Protein AF-X1B6I0-F1 (afdb_monomer_lite)

Secondary structure (DSSP, 8-state):
-------------------------EETEEEEEEBTTBTTTTBTTSBP-EEEEE--SSS-TTGGGSTTS--B-B-TT-EEEEEEETTEEE-TTS--STTTEEEE-SSS--EE-HHHHTEEEEE-SSTTEEEEEESSTT-B-GGG----SGGGGS-SS---SB-EEEESSSS--EEE-SSEEEEEEEEE-TTS-EEEEEEEEEEPBSS---EEEE--SPBTTB--------TTPPTT-STT----PEEEE---TTS-GGGGGG---B-TT--S--HHHHHHTT-----

Structure (mmCIF, N/CA/C/O backbone):
data_AF-X1B6I0-F1
#
_entry.id   AF-X1B6I0-F1
#
loop_
_atom_site.group_PDB
_atom_site.id
_atom_site.type_symbol
_atom_site.label_atom_id
_atom_site.label_alt_id
_atom_site.label_comp_id
_atom_site.label_asym_id
_atom_site.label_entity_id
_atom_site.label_seq_id
_atom_site.pdbx_PDB_ins_code
_atom_site.Cartn_x
_atom_site.Cartn_y
_atom_site.Cartn_z
_atom_site.occupancy
_atom_site.B_iso_or_equiv
_atom_site.auth_seq_id
_atom_site.auth_comp_id
_atom_site.auth_asym_id
_atom_site.auth_atom_id
_atom_site.pdbx_PDB_model_num
ATOM 1 N N . MET A 1 1 ? 24.198 -47.957 -46.885 1.00 39.47 1 MET A N 1
ATOM 2 C CA . MET A 1 1 ? 24.886 -46.943 -46.058 1.00 39.47 1 MET A CA 1
ATOM 3 C C . MET A 1 1 ? 23.844 -45.983 -45.520 1.00 39.47 1 MET A C 1
ATOM 5 O O . MET A 1 1 ? 23.359 -45.120 -46.233 1.00 39.47 1 MET A O 1
ATOM 9 N N . THR A 1 2 ? 23.436 -46.242 -44.288 1.00 37.00 2 THR A N 1
ATOM 10 C CA . THR A 1 2 ? 22.463 -45.504 -43.481 1.00 37.00 2 THR A CA 1
ATOM 11 C C . THR A 1 2 ? 23.176 -44.425 -42.681 1.00 37.00 2 THR A C 1
ATOM 13 O O . THR A 1 2 ? 24.115 -44.752 -41.963 1.00 37.00 2 THR A O 1
ATOM 16 N N . TRP A 1 3 ? 22.707 -43.180 -42.745 1.00 27.70 3 TRP A N 1
ATOM 17 C CA . TRP A 1 3 ? 23.021 -42.159 -41.742 1.00 27.70 3 TRP A CA 1
ATOM 18 C C . TRP A 1 3 ? 21.714 -41.529 -41.258 1.00 27.70 3 TRP A C 1
ATOM 20 O O . TRP A 1 3 ? 21.219 -40.551 -41.810 1.00 27.70 3 TRP A O 1
ATOM 30 N N . ASN A 1 4 ? 21.160 -42.146 -40.213 1.00 31.59 4 ASN A N 1
ATOM 31 C CA . ASN A 1 4 ? 20.192 -41.536 -39.312 1.00 31.59 4 ASN A CA 1
ATOM 32 C C . ASN A 1 4 ? 20.908 -40.432 -38.529 1.00 31.59 4 ASN A C 1
ATOM 34 O O . ASN A 1 4 ? 21.859 -40.719 -37.802 1.00 31.59 4 ASN A O 1
ATOM 38 N N . ARG A 1 5 ? 20.438 -39.187 -38.615 1.00 33.75 5 ARG A N 1
ATOM 39 C CA . ARG A 1 5 ? 20.724 -38.188 -37.581 1.00 33.75 5 ARG A CA 1
ATOM 40 C C . ARG A 1 5 ? 19.583 -38.212 -36.576 1.00 33.75 5 ARG A C 1
ATOM 42 O O . ARG A 1 5 ? 18.563 -37.557 -36.749 1.00 33.75 5 ARG A O 1
ATOM 49 N N . VAL A 1 6 ? 19.786 -39.011 -35.534 1.00 33.31 6 VAL A N 1
ATOM 50 C CA . VAL A 1 6 ? 19.082 -38.887 -34.259 1.00 33.31 6 VAL A CA 1
ATOM 51 C C . VAL A 1 6 ? 19.554 -37.573 -33.639 1.00 33.31 6 VAL A C 1
ATOM 53 O O . VAL A 1 6 ? 20.686 -37.477 -33.170 1.00 33.31 6 VAL A O 1
ATOM 56 N N . LEU A 1 7 ? 18.714 -36.541 -33.681 1.00 34.69 7 LEU A N 1
ATOM 57 C CA . LEU A 1 7 ? 18.862 -35.406 -32.778 1.00 34.69 7 LEU A CA 1
ATOM 58 C C . LEU A 1 7 ? 18.388 -35.884 -31.408 1.00 34.69 7 LEU A C 1
ATOM 60 O O . LEU A 1 7 ? 17.192 -36.014 -31.157 1.00 34.69 7 LEU A O 1
ATOM 64 N N . ALA A 1 8 ? 19.351 -36.205 -30.547 1.00 31.78 8 ALA A N 1
ATOM 65 C CA . ALA A 1 8 ? 19.113 -36.344 -29.125 1.00 31.78 8 ALA A CA 1
ATOM 66 C C . ALA A 1 8 ? 18.616 -34.987 -28.612 1.00 31.78 8 ALA A C 1
ATOM 68 O O . ALA A 1 8 ? 19.376 -34.023 -28.527 1.00 31.78 8 ALA A O 1
ATOM 69 N N . ALA A 1 9 ? 17.319 -34.902 -28.324 1.00 32.66 9 ALA A N 1
ATOM 70 C CA . ALA A 1 9 ? 16.767 -33.825 -27.528 1.00 32.66 9 ALA A CA 1
ATOM 71 C C . ALA A 1 9 ? 17.316 -33.998 -26.108 1.00 32.66 9 ALA A C 1
ATOM 73 O O . ALA A 1 9 ? 16.771 -34.748 -25.300 1.00 32.66 9 ALA A O 1
ATOM 74 N N . SER A 1 10 ? 18.446 -33.352 -25.832 1.00 35.16 10 SER A N 1
ATOM 75 C CA . SER A 1 10 ? 18.948 -33.171 -24.477 1.00 35.16 10 SER A CA 1
ATOM 76 C C . SER A 1 10 ? 17.921 -32.334 -23.724 1.00 35.16 10 SER A C 1
ATOM 78 O O . SER A 1 10 ? 17.878 -31.112 -23.849 1.00 35.16 10 SER A O 1
ATOM 80 N N . GLY A 1 11 ? 17.039 -33.019 -22.999 1.00 32.25 11 GLY A N 1
ATOM 81 C CA . GLY A 1 11 ? 16.091 -32.415 -22.081 1.00 32.25 11 GLY A CA 1
ATOM 82 C C . GLY A 1 11 ? 16.850 -31.710 -20.969 1.00 32.25 11 GLY A C 1
ATOM 83 O O . GLY A 1 11 ? 17.236 -32.330 -19.983 1.00 32.25 11 GLY A O 1
ATOM 84 N N . PHE A 1 12 ? 17.055 -30.408 -21.128 1.00 29.39 12 PHE A N 1
ATOM 85 C CA . PHE A 1 12 ? 17.401 -29.538 -20.019 1.00 29.39 12 PHE A CA 1
ATOM 86 C C . PHE A 1 12 ? 16.087 -29.103 -19.371 1.00 29.39 12 PHE A C 1
ATOM 88 O O . PHE A 1 12 ? 15.473 -28.106 -19.747 1.00 29.39 12 PHE A O 1
ATOM 95 N N . VAL A 1 13 ? 15.614 -29.902 -18.414 1.00 29.00 13 VAL A N 1
ATOM 96 C CA . VAL A 1 13 ? 14.620 -29.444 -17.441 1.00 29.00 13 VAL A CA 1
ATOM 97 C C . VAL A 1 13 ? 15.370 -28.489 -16.516 1.00 29.00 13 VAL A C 1
ATOM 99 O O . VAL A 1 13 ? 15.859 -28.872 -15.457 1.00 29.00 13 VAL A O 1
ATOM 102 N N . LEU A 1 14 ? 15.514 -27.235 -16.948 1.00 30.27 14 LEU A N 1
ATOM 103 C CA . LEU A 1 14 ? 15.746 -26.127 -16.031 1.00 30.27 14 LEU A CA 1
ATOM 104 C C . LEU A 1 14 ? 14.435 -25.967 -15.269 1.00 30.27 14 LEU A C 1
ATOM 106 O O . LEU A 1 14 ? 13.522 -25.255 -15.686 1.00 30.27 14 LEU A O 1
ATOM 110 N N . GLY A 1 15 ? 14.311 -26.741 -14.193 1.00 26.31 15 GLY A N 1
ATOM 111 C CA . GLY A 1 15 ? 13.305 -26.499 -13.185 1.00 26.31 15 GLY A CA 1
ATOM 112 C C . GLY A 1 15 ? 13.515 -25.077 -12.703 1.00 26.31 15 GLY A C 1
ATOM 113 O O . GLY A 1 15 ? 14.468 -24.807 -11.977 1.00 26.31 15 GLY A O 1
ATOM 114 N N . LEU A 1 16 ? 12.633 -24.166 -13.114 1.00 29.88 16 LEU A N 1
ATOM 115 C CA . LEU A 1 16 ? 12.388 -23.003 -12.291 1.00 29.88 16 LEU A CA 1
ATOM 116 C C . LEU A 1 16 ? 11.779 -23.530 -11.014 1.00 29.88 16 LEU A C 1
ATOM 118 O O . LEU A 1 16 ? 10.572 -23.729 -10.893 1.00 29.88 16 LEU A O 1
ATOM 122 N N . THR A 1 17 ? 12.651 -23.740 -10.043 1.00 24.12 17 THR A N 1
ATOM 123 C CA . THR A 1 17 ? 12.272 -23.467 -8.680 1.00 24.12 17 THR A CA 1
ATOM 124 C C . THR A 1 17 ? 11.689 -22.058 -8.708 1.00 24.12 17 THR A C 1
ATOM 126 O O . THR A 1 17 ? 12.383 -21.080 -8.999 1.00 24.12 17 THR A O 1
ATOM 129 N N . LEU A 1 18 ? 10.385 -21.948 -8.458 1.00 29.92 18 LEU A N 1
ATOM 130 C CA . LEU A 1 18 ? 9.848 -20.781 -7.779 1.00 29.92 18 LEU A CA 1
ATOM 131 C C . LEU A 1 18 ? 10.654 -20.699 -6.485 1.00 29.92 18 LEU A C 1
ATOM 133 O O . LEU A 1 18 ? 10.269 -21.293 -5.487 1.00 29.92 18 LEU A O 1
ATOM 137 N N . SER A 1 19 ? 11.846 -20.102 -6.535 1.00 27.64 19 SER A N 1
ATOM 138 C CA . SER A 1 19 ? 12.614 -19.844 -5.333 1.00 27.64 19 SER A CA 1
ATOM 139 C C . SER A 1 19 ? 11.730 -18.900 -4.540 1.00 27.64 19 SER A C 1
ATOM 141 O O . SER A 1 19 ? 11.474 -17.792 -5.036 1.00 27.64 19 SER A O 1
ATOM 143 N N . PRO A 1 20 ? 11.205 -19.327 -3.381 1.00 30.88 20 PRO A N 1
ATOM 144 C CA . PRO A 1 20 ? 10.505 -18.413 -2.518 1.00 30.88 20 PRO A CA 1
ATOM 145 C C . PRO A 1 20 ? 11.571 -17.404 -2.109 1.00 30.88 20 PRO A C 1
ATOM 147 O O . PRO A 1 20 ? 12.439 -17.701 -1.295 1.00 30.88 20 PRO A O 1
ATOM 150 N N . HIS A 1 21 ? 11.562 -16.217 -2.711 1.00 33.44 21 HIS A N 1
ATOM 151 C CA . HIS A 1 21 ? 12.166 -15.071 -2.054 1.00 33.44 21 HIS A CA 1
ATOM 152 C C . HIS A 1 21 ? 11.211 -14.715 -0.921 1.00 33.44 21 HIS A C 1
ATOM 154 O O . HIS A 1 21 ? 10.443 -13.763 -0.997 1.00 33.44 21 HIS A O 1
ATOM 160 N N . ALA A 1 22 ? 11.244 -15.539 0.123 1.00 33.97 22 ALA A N 1
ATOM 161 C CA . ALA A 1 22 ? 10.914 -15.096 1.453 1.00 33.97 22 ALA A CA 1
ATOM 162 C C . ALA A 1 22 ? 12.064 -14.170 1.867 1.00 33.97 22 ALA A C 1
ATOM 164 O O . ALA A 1 22 ? 12.985 -14.566 2.577 1.00 33.97 22 ALA A O 1
ATOM 165 N N . ALA A 1 23 ? 12.037 -12.919 1.398 1.00 40.47 23 ALA A N 1
ATOM 166 C CA . ALA A 1 23 ? 12.428 -11.854 2.308 1.00 40.47 23 ALA A CA 1
ATOM 167 C C . ALA A 1 23 ? 11.508 -12.068 3.509 1.00 40.47 23 ALA A C 1
ATOM 169 O O . ALA A 1 23 ? 10.306 -11.964 3.303 1.00 40.47 23 ALA A O 1
ATOM 170 N N . ASN A 1 24 ? 12.055 -12.546 4.639 1.00 43.72 24 ASN A N 1
ATOM 171 C CA . ASN A 1 24 ? 11.312 -13.077 5.791 1.00 43.72 24 ASN A CA 1
ATOM 172 C C . ASN A 1 24 ? 10.006 -12.303 6.000 1.00 43.72 24 ASN A C 1
ATOM 174 O O . ASN A 1 24 ? 10.013 -11.228 6.594 1.00 43.72 24 ASN A O 1
ATOM 178 N N . ALA A 1 25 ? 8.924 -12.834 5.433 1.00 55.91 25 ALA A N 1
ATOM 179 C CA . ALA A 1 25 ? 7.593 -12.297 5.581 1.00 55.91 25 ALA A CA 1
ATOM 180 C C . ALA A 1 25 ? 7.201 -12.666 7.000 1.00 55.91 25 ALA A C 1
ATOM 182 O O . ALA A 1 25 ? 6.907 -13.830 7.275 1.00 55.91 25 ALA A O 1
ATOM 183 N N . ASP A 1 26 ? 7.324 -11.708 7.911 1.00 73.69 26 ASP A N 1
ATOM 184 C CA . ASP A 1 26 ? 6.860 -11.899 9.273 1.00 73.69 26 ASP A CA 1
ATOM 185 C C . ASP A 1 26 ? 5.421 -11.396 9.364 1.00 73.69 26 ASP A C 1
ATOM 187 O O . ASP A 1 26 ? 5.101 -10.294 8.905 1.00 73.69 26 ASP A O 1
ATOM 191 N N . GLY A 1 27 ? 4.550 -12.226 9.928 1.00 92.88 27 GLY A N 1
ATOM 192 C CA . GLY A 1 27 ? 3.129 -11.949 10.089 1.00 92.88 27 GLY A CA 1
ATOM 193 C C . GLY A 1 27 ? 2.399 -11.642 8.777 1.00 92.88 27 GLY A C 1
ATOM 194 O O . GLY A 1 27 ? 2.483 -12.381 7.796 1.00 92.88 27 GLY A O 1
ATOM 195 N N . ILE A 1 28 ? 1.633 -10.549 8.767 1.00 96.25 28 ILE A N 1
ATOM 196 C CA . ILE A 1 28 ? 0.637 -10.275 7.717 1.00 96.25 28 ILE A CA 1
ATOM 197 C C . ILE A 1 28 ? 1.193 -9.670 6.426 1.00 96.25 28 ILE A C 1
ATOM 199 O O . ILE A 1 28 ? 0.414 -9.440 5.508 1.00 96.25 28 ILE A O 1
ATOM 203 N N . VAL A 1 29 ? 2.489 -9.355 6.335 1.00 96.12 29 VAL A N 1
ATOM 204 C CA . VAL A 1 29 ? 3.085 -8.760 5.125 1.00 96.12 29 VAL A CA 1
ATOM 205 C C . VAL A 1 29 ? 3.807 -9.850 4.347 1.00 96.12 29 VAL A C 1
ATOM 207 O O . VAL A 1 29 ? 4.854 -10.318 4.775 1.00 96.12 29 VAL A O 1
ATOM 210 N N . SER A 1 30 ? 3.266 -10.238 3.192 1.00 91.81 30 SER A N 1
ATOM 211 C CA . SER A 1 30 ? 3.836 -11.311 2.370 1.00 91.81 30 SER A CA 1
ATOM 212 C C . SER A 1 30 ? 4.961 -10.838 1.459 1.00 91.81 30 SER A C 1
ATOM 214 O O . SER A 1 30 ? 5.930 -11.562 1.237 1.00 91.81 30 SER A O 1
ATOM 216 N N . SER A 1 31 ? 4.828 -9.643 0.881 1.00 89.94 31 SER A N 1
ATOM 217 C CA . SER A 1 31 ? 5.805 -9.119 -0.071 1.00 89.94 31 SER A CA 1
ATOM 218 C C . SER A 1 31 ? 5.670 -7.614 -0.277 1.00 89.94 31 SER A C 1
ATOM 220 O O . SER A 1 31 ? 4.595 -7.035 -0.108 1.00 89.94 31 SER A O 1
ATOM 222 N N . ILE A 1 32 ? 6.767 -6.991 -0.707 1.00 90.69 32 ILE A N 1
ATOM 223 C CA . ILE A 1 32 ? 6.806 -5.613 -1.191 1.00 90.69 32 ILE A CA 1
ATOM 224 C C . ILE A 1 32 ? 7.308 -5.658 -2.629 1.00 90.69 32 ILE A C 1
ATOM 226 O O . ILE A 1 32 ? 8.422 -6.103 -2.897 1.00 90.69 32 ILE A O 1
ATOM 230 N N . VAL A 1 33 ? 6.481 -5.195 -3.557 1.00 85.88 33 VAL A N 1
ATOM 231 C CA . VAL A 1 33 ? 6.783 -5.198 -4.994 1.00 85.88 33 VAL A CA 1
ATOM 232 C C . VAL A 1 33 ? 6.549 -3.809 -5.570 1.00 85.88 33 VAL A C 1
ATOM 234 O O . VAL A 1 33 ? 5.849 -2.999 -4.963 1.00 85.88 33 VAL A O 1
ATOM 237 N N . ASN A 1 34 ? 7.086 -3.506 -6.751 1.00 82.25 34 ASN A N 1
ATOM 238 C CA . ASN A 1 34 ? 6.694 -2.272 -7.432 1.00 82.25 34 ASN A CA 1
ATOM 239 C C . ASN A 1 34 ? 5.195 -2.284 -7.745 1.00 82.25 34 ASN A C 1
ATOM 241 O O . ASN A 1 34 ? 4.569 -3.330 -7.946 1.00 82.25 34 ASN A O 1
ATOM 245 N N . SER A 1 35 ? 4.621 -1.092 -7.796 1.00 76.44 35 SER A N 1
ATOM 246 C CA . SER A 1 35 ? 3.257 -0.913 -8.259 1.00 76.44 35 SER A CA 1
ATOM 247 C C . SER A 1 35 ? 3.167 -0.948 -9.780 1.00 76.44 35 SER A C 1
ATOM 249 O O . SER A 1 35 ? 4.057 -0.416 -10.447 1.00 76.44 35 SER A O 1
ATOM 251 N N . PRO A 1 36 ? 2.048 -1.438 -10.351 1.00 64.19 36 PRO A N 1
ATOM 252 C CA . PRO A 1 36 ? 1.831 -1.354 -11.792 1.00 64.19 36 PRO A CA 1
ATOM 253 C C . PRO A 1 36 ? 1.732 0.104 -12.249 1.00 64.19 36 PRO A C 1
ATOM 255 O O . PRO A 1 36 ? 1.979 0.449 -13.396 1.00 64.19 36 PRO A O 1
ATOM 258 N N . LEU A 1 37 ? 1.429 1.025 -11.344 1.00 63.97 37 LEU A N 1
ATOM 259 C CA . LEU A 1 37 ? 1.358 2.441 -11.680 1.00 63.97 37 LEU A CA 1
ATOM 260 C C . LEU A 1 37 ? 2.729 3.131 -11.647 1.00 63.97 37 LEU A C 1
ATOM 262 O O . LEU A 1 37 ? 2.826 4.258 -12.131 1.00 63.97 37 LEU A O 1
ATOM 266 N N . SER A 1 38 ? 3.763 2.447 -11.141 1.00 68.31 38 SER A N 1
ATOM 267 C CA . SER A 1 38 ? 5.152 2.903 -11.074 1.00 68.31 38 SER A CA 1
ATOM 268 C C . SER A 1 38 ? 6.111 1.710 -11.192 1.00 68.31 38 SER A C 1
ATOM 270 O O . SER A 1 38 ? 6.556 1.121 -10.205 1.00 68.31 38 SER A O 1
ATOM 272 N N . ALA A 1 39 ? 6.455 1.361 -12.433 1.00 60.66 39 ALA A N 1
ATOM 273 C CA . ALA A 1 39 ? 7.302 0.218 -12.787 1.00 60.66 39 ALA A CA 1
ATOM 274 C C . ALA A 1 39 ? 8.696 0.205 -12.135 1.00 60.66 39 ALA A C 1
ATOM 276 O O . ALA A 1 39 ? 9.389 -0.810 -12.149 1.00 60.66 39 ALA A O 1
ATOM 277 N N . SER A 1 40 ? 9.126 1.346 -11.601 1.00 67.81 40 SER A N 1
ATOM 278 C CA . SER A 1 40 ? 10.457 1.594 -11.047 1.00 67.81 40 SER A CA 1
ATOM 279 C C . SER A 1 40 ? 10.397 2.139 -9.617 1.00 67.81 40 SER A C 1
ATOM 281 O O . SER A 1 40 ? 11.331 2.792 -9.162 1.00 67.81 40 SER A O 1
ATOM 283 N N . GLY A 1 41 ? 9.309 1.871 -8.890 1.00 79.19 41 GLY A N 1
ATOM 284 C CA . GLY A 1 41 ? 9.078 2.408 -7.548 1.00 79.19 41 GLY A CA 1
ATOM 285 C C . GLY A 1 41 ? 10.026 1.931 -6.439 1.00 79.19 41 GLY A C 1
ATOM 286 O O . GLY A 1 41 ? 9.988 2.503 -5.356 1.00 79.19 41 GLY A O 1
ATOM 287 N N . LEU A 1 42 ? 10.871 0.930 -6.698 1.00 88.19 42 LEU A N 1
ATOM 288 C CA . LEU A 1 42 ? 11.940 0.417 -5.830 1.00 88.19 42 LEU A CA 1
ATOM 289 C C . LEU A 1 42 ? 13.337 0.773 -6.360 1.00 88.19 42 LEU A C 1
ATOM 291 O O . LEU A 1 42 ? 14.332 0.325 -5.799 1.00 88.19 42 LEU A O 1
ATOM 295 N N . VAL A 1 43 ? 13.454 1.545 -7.446 1.00 88.56 43 VAL A N 1
ATOM 296 C CA . VAL A 1 43 ? 14.769 2.009 -7.910 1.00 88.56 43 VAL A CA 1
ATOM 297 C C . VAL A 1 43 ? 15.354 2.966 -6.877 1.00 88.56 43 VAL A C 1
ATOM 299 O O . VAL A 1 43 ? 14.655 3.831 -6.344 1.00 88.56 43 VAL A O 1
ATOM 302 N N . ARG A 1 44 ? 16.641 2.801 -6.579 1.00 91.56 44 ARG A N 1
ATOM 303 C CA . ARG A 1 44 ? 17.377 3.664 -5.658 1.00 91.56 44 ARG A CA 1
ATOM 304 C C . ARG A 1 44 ? 17.323 5.119 -6.109 1.00 91.56 44 ARG A C 1
ATOM 306 O O . 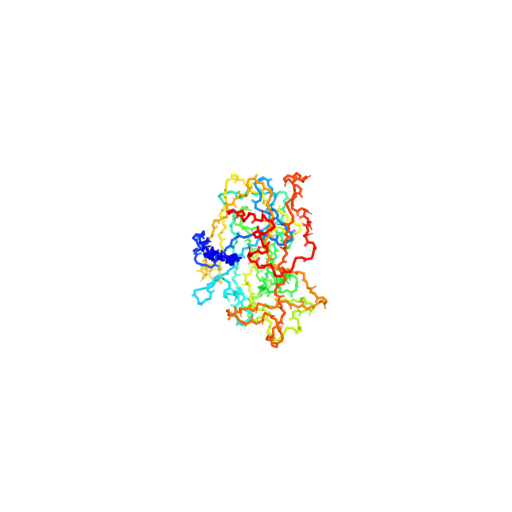ARG A 1 44 ? 17.375 5.414 -7.299 1.00 91.56 44 ARG A O 1
ATOM 313 N N . ASP A 1 45 ? 17.192 6.015 -5.140 1.00 90.88 45 ASP A N 1
ATOM 314 C CA . ASP A 1 45 ? 17.046 7.462 -5.305 1.00 90.88 45 ASP A CA 1
ATOM 315 C C . ASP A 1 45 ? 15.801 7.896 -6.095 1.00 90.88 45 ASP A C 1
ATOM 317 O O . ASP A 1 45 ? 15.571 9.093 -6.288 1.00 90.88 45 ASP A O 1
ATOM 321 N N . ALA A 1 46 ? 14.957 6.947 -6.509 1.00 89.06 46 ALA A N 1
ATOM 322 C CA . ALA A 1 46 ? 13.661 7.228 -7.087 1.00 89.06 46 ALA A CA 1
ATOM 323 C C . ALA A 1 46 ? 12.596 7.402 -6.000 1.00 89.06 46 ALA A C 1
ATOM 325 O O . ALA A 1 46 ? 12.710 6.940 -4.860 1.00 89.06 46 ALA A O 1
ATOM 326 N N . ARG A 1 47 ? 11.519 8.077 -6.395 1.00 90.94 47 ARG A N 1
ATOM 327 C CA . ARG A 1 47 ? 10.288 8.185 -5.614 1.00 90.94 47 ARG A CA 1
ATOM 328 C C . ARG A 1 47 ? 9.643 6.803 -5.455 1.00 90.94 47 ARG A C 1
ATOM 330 O O . ARG A 1 47 ? 9.526 6.057 -6.427 1.00 90.94 47 ARG A O 1
ATOM 337 N N . VAL A 1 48 ? 9.189 6.501 -4.241 1.00 91.62 48 VAL A N 1
ATOM 338 C CA . VAL A 1 48 ? 8.533 5.231 -3.900 1.00 91.62 48 VAL A CA 1
ATOM 339 C C . VAL A 1 48 ? 7.250 5.050 -4.699 1.00 91.62 48 VAL A C 1
ATOM 341 O O . VAL A 1 48 ? 6.397 5.933 -4.721 1.00 91.62 48 VAL A O 1
ATOM 344 N N . GLY A 1 49 ? 7.087 3.863 -5.277 1.00 89.69 49 GLY A N 1
ATOM 345 C CA . GLY A 1 49 ? 5.873 3.434 -5.968 1.00 89.69 49 GLY A CA 1
ATOM 346 C C . GLY A 1 49 ? 5.667 1.934 -5.809 1.00 89.69 49 GLY A C 1
ATOM 347 O O . GLY A 1 49 ? 6.010 1.160 -6.699 1.00 89.69 49 GLY A O 1
ATOM 348 N N . ILE A 1 50 ? 5.140 1.511 -4.664 1.00 90.81 50 ILE A N 1
ATOM 349 C CA . ILE A 1 50 ? 5.128 0.103 -4.251 1.00 90.81 50 ILE A CA 1
ATOM 350 C C . ILE A 1 50 ? 3.718 -0.412 -3.982 1.00 90.81 50 ILE A C 1
ATOM 352 O O . ILE A 1 50 ? 2.771 0.343 -3.750 1.00 90.81 50 ILE A O 1
ATOM 356 N N . ASN A 1 51 ? 3.599 -1.730 -4.000 1.00 90.88 51 ASN A N 1
ATOM 357 C CA . ASN A 1 51 ? 2.506 -2.477 -3.420 1.00 90.88 51 ASN A CA 1
ATOM 358 C C . ASN A 1 51 ? 3.029 -3.282 -2.238 1.00 90.88 51 ASN A C 1
ATOM 360 O O . ASN A 1 51 ? 4.026 -3.991 -2.357 1.00 90.88 51 ASN A O 1
ATOM 364 N N . ILE A 1 52 ? 2.304 -3.212 -1.132 1.00 93.81 52 ILE A N 1
ATOM 365 C CA . ILE A 1 52 ? 2.504 -4.054 0.041 1.00 93.81 52 ILE A CA 1
ATOM 366 C C . ILE A 1 52 ? 1.423 -5.119 -0.021 1.00 93.81 52 ILE A C 1
ATOM 368 O O . ILE A 1 52 ? 0.234 -4.799 0.063 1.00 93.81 52 ILE A O 1
ATOM 372 N N . TRP A 1 53 ? 1.822 -6.363 -0.241 1.00 93.06 53 TRP A N 1
ATOM 373 C CA . TRP A 1 53 ? 0.906 -7.492 -0.291 1.00 93.06 53 TRP A CA 1
ATOM 374 C C . TRP A 1 53 ? 0.732 -8.061 1.102 1.00 93.06 53 TRP A C 1
ATOM 376 O O . TRP A 1 53 ? 1.705 -8.254 1.833 1.00 93.06 53 TRP A O 1
ATOM 386 N N . LEU A 1 54 ? -0.523 -8.307 1.459 1.00 95.50 54 LEU A N 1
ATOM 387 C CA . LEU A 1 54 ? -0.868 -8.924 2.725 1.00 95.50 54 LEU A CA 1
ATOM 388 C C . LEU A 1 54 ? -1.027 -10.438 2.567 1.00 95.50 54 LEU A C 1
ATOM 390 O O . LEU A 1 54 ? -1.092 -10.957 1.451 1.00 95.50 54 LEU A O 1
ATOM 394 N N . GLN A 1 55 ? -1.067 -11.130 3.695 1.00 94.94 55 GLN A N 1
ATOM 395 C CA . GLN A 1 55 ? -1.394 -12.547 3.826 1.00 94.94 55 GLN A CA 1
ATOM 396 C C . GLN A 1 55 ? -2.033 -12.808 5.183 1.00 94.94 55 GLN A C 1
ATOM 398 O O . GLN A 1 55 ? -1.959 -11.948 6.059 1.00 94.94 55 GLN A O 1
ATOM 403 N N . SER A 1 56 ? -2.576 -14.007 5.370 1.00 94.94 56 SER A N 1
ATOM 404 C CA . SER A 1 56 ? -2.957 -14.531 6.679 1.00 94.94 56 SER A CA 1
ATOM 405 C C . SER A 1 56 ? -2.231 -15.851 6.958 1.00 94.94 56 SER A C 1
ATOM 407 O O . SER A 1 56 ? -1.657 -16.450 6.049 1.00 94.94 56 SER A O 1
ATOM 409 N N . ASP A 1 57 ? -2.294 -16.330 8.201 1.00 91.12 57 ASP A N 1
ATOM 410 C CA . ASP A 1 57 ? -1.758 -17.651 8.559 1.00 91.12 57 ASP A CA 1
ATOM 411 C C . ASP A 1 57 ? -2.486 -18.794 7.832 1.00 91.12 57 ASP A C 1
ATOM 413 O O . ASP A 1 57 ? -1.897 -19.843 7.575 1.00 91.12 57 ASP A O 1
ATOM 417 N N . ALA A 1 58 ? -3.773 -18.602 7.519 1.00 91.94 58 ALA A N 1
ATOM 418 C CA . ALA A 1 58 ? -4.595 -19.596 6.835 1.00 91.94 58 ALA A CA 1
ATOM 419 C C . ALA A 1 58 ? -4.361 -19.609 5.317 1.00 91.94 58 ALA A C 1
ATOM 421 O O . ALA A 1 58 ? -4.458 -20.668 4.704 1.00 91.94 58 ALA A O 1
ATOM 422 N N . ASP A 1 59 ? -4.035 -18.451 4.737 1.00 91.06 59 ASP A N 1
ATOM 423 C CA . ASP A 1 59 ? -3.894 -18.242 3.296 1.00 91.06 59 ASP A CA 1
ATOM 424 C C . ASP A 1 59 ? -2.603 -17.440 3.017 1.00 91.06 59 ASP A C 1
ATOM 426 O O . ASP A 1 59 ? -2.640 -16.209 2.874 1.00 91.06 59 ASP A O 1
ATOM 430 N N . PRO A 1 60 ? -1.428 -18.095 2.988 1.00 89.06 60 PRO A N 1
ATOM 431 C CA . PRO A 1 60 ? -0.147 -17.421 2.814 1.00 89.06 60 PRO A CA 1
ATOM 432 C C . PRO A 1 60 ? 0.082 -16.912 1.381 1.00 89.06 60 PRO A C 1
ATOM 434 O O . PRO A 1 60 ? -0.307 -17.521 0.380 1.00 89.06 60 PRO A O 1
ATOM 437 N N . GLY A 1 61 ? 0.804 -15.795 1.266 1.00 84.56 61 GLY A N 1
ATOM 438 C CA . GLY A 1 61 ? 1.262 -15.252 -0.012 1.00 84.56 61 GLY A CA 1
ATOM 439 C C . GLY A 1 61 ? 0.146 -15.018 -1.036 1.00 84.56 61 GLY A C 1
ATOM 440 O O . GLY A 1 61 ? -0.757 -14.209 -0.834 1.00 84.56 61 GLY A O 1
ATOM 441 N N . LEU A 1 62 ? 0.248 -15.689 -2.187 1.00 79.12 62 LEU A N 1
ATOM 442 C CA . LEU A 1 62 ? -0.695 -15.521 -3.297 1.00 79.12 62 LEU A CA 1
ATOM 443 C C . LEU A 1 62 ? -2.071 -16.139 -3.029 1.00 79.12 62 LEU A C 1
ATOM 445 O O . LEU A 1 62 ? -3.032 -15.726 -3.672 1.00 79.12 62 LEU A O 1
ATOM 449 N N . GLU A 1 63 ? -2.191 -17.087 -2.099 1.00 82.12 63 GLU A N 1
ATOM 450 C CA . GLU A 1 63 ? -3.479 -17.710 -1.761 1.00 82.12 63 GLU A CA 1
ATOM 451 C C . GLU A 1 63 ? -4.437 -16.680 -1.154 1.00 82.12 63 GLU A C 1
ATOM 453 O O . GLU A 1 63 ? -5.618 -16.651 -1.499 1.00 82.12 63 GLU A O 1
ATOM 458 N N . PHE A 1 64 ? -3.904 -15.714 -0.395 1.00 88.38 64 PHE A N 1
ATOM 459 C CA . PHE A 1 64 ? -4.680 -14.597 0.144 1.00 88.38 64 PHE A CA 1
ATOM 460 C C . PHE A 1 64 ? -5.392 -13.775 -0.937 1.00 88.38 64 PHE A C 1
ATOM 462 O O . PHE A 1 64 ? -6.422 -13.145 -0.689 1.00 88.38 64 PHE A O 1
ATOM 469 N N . MET A 1 65 ? -4.861 -13.768 -2.162 1.00 83.75 65 MET A N 1
ATOM 470 C CA . MET A 1 65 ? -5.401 -12.999 -3.281 1.00 83.75 65 MET A CA 1
ATOM 471 C C . MET A 1 65 ? -6.640 -13.641 -3.927 1.00 83.75 65 MET A C 1
ATOM 473 O O . MET A 1 65 ? -7.295 -12.978 -4.736 1.00 83.75 65 MET A O 1
ATOM 477 N N . ASP A 1 66 ? -7.008 -14.873 -3.560 1.00 80.62 66 ASP A N 1
ATOM 478 C CA . ASP A 1 66 ? -8.226 -15.543 -4.035 1.00 80.62 66 ASP A CA 1
ATOM 479 C C . ASP A 1 66 ? -9.484 -14.743 -3.628 1.00 80.62 66 ASP A C 1
ATOM 481 O O . ASP A 1 66 ? -9.630 -14.393 -2.456 1.00 80.62 66 ASP A O 1
ATOM 485 N N . PRO A 1 67 ? -10.418 -14.429 -4.547 1.00 80.94 67 PRO A N 1
ATOM 486 C CA . PRO A 1 67 ? -11.645 -13.686 -4.226 1.00 80.94 67 PRO A CA 1
ATOM 487 C C . PRO A 1 67 ? -12.566 -14.357 -3.189 1.00 80.94 67 PRO A C 1
ATOM 489 O O . PRO A 1 67 ? -13.415 -13.683 -2.598 1.00 80.94 67 PRO A O 1
ATOM 492 N N . ASN A 1 68 ? -12.411 -15.657 -2.937 1.00 85.19 68 ASN A N 1
ATOM 493 C CA . ASN A 1 68 ? -13.119 -16.369 -1.874 1.00 85.19 68 ASN A CA 1
ATOM 494 C C . ASN A 1 68 ? -12.524 -16.100 -0.487 1.00 85.19 68 ASN A C 1
ATOM 496 O O . ASN A 1 68 ? -13.259 -16.162 0.500 1.00 85.19 68 ASN A O 1
ATOM 500 N N . VAL A 1 69 ? -11.236 -15.760 -0.414 1.00 89.50 69 VAL A N 1
ATOM 501 C CA . VAL A 1 69 ? -10.558 -15.379 0.827 1.00 89.50 69 VAL A CA 1
ATOM 502 C C . VAL A 1 69 ? -10.909 -13.931 1.154 1.00 89.50 69 VAL A 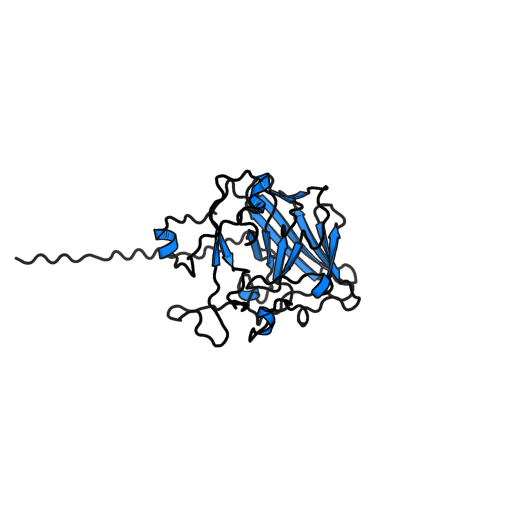C 1
ATOM 504 O O . VAL A 1 69 ? -10.795 -13.038 0.310 1.00 89.50 69 VAL A O 1
ATOM 507 N N . ILE A 1 70 ? -11.366 -13.681 2.378 1.00 94.31 70 ILE A N 1
ATOM 508 C CA . ILE A 1 70 ? -11.697 -12.331 2.844 1.00 94.31 70 ILE A CA 1
ATOM 509 C C . ILE A 1 70 ? -10.412 -11.663 3.343 1.00 94.31 70 ILE A C 1
ATOM 511 O O . ILE A 1 70 ? -9.673 -12.241 4.134 1.00 94.31 70 ILE A O 1
ATOM 515 N N . GLY A 1 71 ? -10.143 -10.448 2.858 1.00 95.88 71 GLY A N 1
ATOM 516 C CA . GLY A 1 71 ? -9.025 -9.631 3.319 1.00 95.88 71 GLY A CA 1
ATOM 517 C C . GLY A 1 71 ? -9.244 -9.032 4.712 1.00 95.88 71 GLY A C 1
ATOM 518 O O . GLY A 1 71 ? -10.156 -9.397 5.447 1.00 95.88 71 GLY A O 1
ATOM 519 N N . TYR A 1 72 ? -8.444 -8.033 5.062 1.00 97.81 72 TYR A N 1
ATOM 520 C CA . TYR A 1 72 ? -8.562 -7.352 6.349 1.00 97.81 72 TYR A CA 1
ATOM 521 C C . TYR A 1 72 ? -9.631 -6.252 6.356 1.00 97.81 72 TYR A C 1
ATOM 523 O O . TYR A 1 72 ? -9.921 -5.624 5.339 1.00 97.81 72 TYR A O 1
ATOM 531 N N . GLY A 1 73 ? -10.196 -5.986 7.529 1.00 97.62 73 GLY A N 1
ATOM 532 C CA . GLY A 1 73 ? -11.043 -4.824 7.797 1.00 97.62 73 GLY A CA 1
ATOM 533 C C . GLY A 1 73 ? -10.399 -3.904 8.829 1.00 97.62 73 GLY A C 1
ATOM 534 O O . GLY A 1 73 ? -9.323 -4.193 9.350 1.00 97.62 73 GLY A O 1
ATOM 535 N N . ILE A 1 74 ? -11.080 -2.810 9.154 1.00 97.88 74 ILE A N 1
ATOM 536 C CA . ILE A 1 74 ? -10.751 -1.984 10.318 1.00 97.88 74 ILE A CA 1
ATOM 537 C C . ILE A 1 74 ? -11.919 -2.082 11.291 1.00 97.88 74 ILE A C 1
ATOM 539 O O . ILE A 1 74 ? -13.052 -1.796 10.918 1.00 97.88 74 ILE A O 1
ATOM 543 N N . ALA A 1 75 ? -11.671 -2.501 12.528 1.00 95.12 75 ALA A N 1
ATOM 544 C CA . ALA A 1 75 ? -12.726 -2.562 13.534 1.00 95.12 75 ALA A CA 1
ATOM 545 C C . ALA A 1 75 ? -13.284 -1.160 13.852 1.00 95.12 75 ALA A C 1
ATOM 547 O O . ALA A 1 75 ? -12.614 -0.148 13.639 1.00 95.12 75 ALA A O 1
ATOM 548 N N . SER A 1 76 ? -14.497 -1.103 14.406 1.00 96.81 76 SER A N 1
ATOM 549 C CA . SER A 1 76 ? -15.045 0.108 15.034 1.00 96.81 76 SER A CA 1
ATOM 550 C C . SER A 1 76 ? -14.023 0.702 16.008 1.00 96.81 76 SER A C 1
ATOM 552 O O . SER A 1 76 ? -13.532 -0.014 16.877 1.00 96.81 76 SER A O 1
ATOM 554 N N . GLY A 1 77 ? -13.691 1.987 15.860 1.00 96.19 77 GLY A N 1
ATOM 555 C CA . GLY A 1 77 ? -12.673 2.679 16.669 1.00 96.19 77 GLY A CA 1
ATOM 556 C C . GLY A 1 77 ? -11.215 2.266 16.408 1.00 96.19 77 GLY A C 1
ATOM 557 O O . GLY A 1 77 ? -10.313 2.827 17.024 1.00 96.19 77 GLY A O 1
ATOM 558 N N . GLY A 1 78 ? -10.970 1.306 15.514 1.00 98.12 78 GLY A N 1
ATOM 559 C CA . GLY A 1 78 ? -9.635 0.844 15.141 1.00 98.12 78 GLY A CA 1
ATOM 560 C C . GLY A 1 78 ? -8.960 1.708 14.073 1.00 98.12 78 GLY A C 1
ATOM 561 O O . GLY A 1 78 ? -9.545 2.644 13.524 1.00 98.12 78 GLY A O 1
ATOM 562 N N . ARG A 1 79 ? -7.714 1.360 13.742 1.00 98.44 79 ARG A N 1
ATOM 563 C CA . ARG A 1 79 ? -6.931 1.990 12.662 1.00 98.44 79 ARG A CA 1
ATOM 564 C C . ARG A 1 79 ? -5.895 1.029 12.087 1.00 98.44 79 ARG A C 1
ATOM 566 O O . ARG A 1 79 ? -5.625 -0.020 12.665 1.00 98.44 79 ARG A O 1
ATOM 573 N N . ILE A 1 80 ? -5.280 1.414 10.978 1.00 98.69 80 ILE A N 1
ATOM 574 C CA . ILE A 1 80 ? -4.098 0.750 10.419 1.00 98.69 80 ILE A CA 1
ATOM 575 C C . ILE A 1 80 ? -2.946 1.745 10.439 1.00 98.69 80 ILE A C 1
ATOM 577 O O . ILE A 1 80 ? -3.137 2.912 10.103 1.00 98.69 80 ILE A O 1
ATOM 581 N N . GLU A 1 81 ? -1.755 1.281 10.786 1.00 98.56 81 GLU A N 1
ATOM 582 C CA . GLU A 1 81 ? -0.509 2.018 10.614 1.00 98.56 81 GLU A CA 1
ATOM 583 C C . GLU A 1 81 ? 0.394 1.290 9.628 1.00 98.56 81 GLU A C 1
ATOM 585 O O . GLU A 1 81 ? 0.550 0.068 9.692 1.00 98.56 81 GLU A O 1
ATOM 590 N N . ILE A 1 82 ? 0.994 2.054 8.720 1.00 98.50 82 ILE A N 1
ATOM 591 C CA . ILE A 1 82 ? 1.989 1.573 7.768 1.00 98.50 82 ILE A CA 1
ATOM 592 C C . ILE A 1 82 ? 3.223 2.445 7.924 1.00 98.50 82 ILE A C 1
ATOM 594 O O . ILE A 1 82 ? 3.191 3.637 7.626 1.00 98.50 82 ILE A O 1
ATOM 598 N N . GLU A 1 83 ? 4.305 1.845 8.388 1.00 98.06 83 GLU A N 1
ATOM 599 C CA . GLU A 1 83 ? 5.567 2.516 8.656 1.00 98.06 83 GLU A CA 1
ATOM 600 C C . GLU A 1 83 ? 6.594 2.113 7.601 1.00 98.06 83 GLU A C 1
ATOM 602 O O . GLU A 1 83 ? 6.840 0.925 7.390 1.00 98.06 83 GLU A O 1
ATOM 607 N N . LEU A 1 84 ? 7.191 3.103 6.937 1.00 97.88 84 LEU A N 1
ATOM 608 C CA . LEU A 1 84 ? 8.259 2.904 5.960 1.00 97.88 84 LEU A CA 1
ATOM 609 C C . LEU A 1 84 ? 9.578 3.369 6.581 1.00 97.88 84 LEU A C 1
ATOM 611 O O . LEU A 1 84 ? 9.777 4.562 6.786 1.00 97.88 84 LEU A O 1
ATOM 615 N N . SER A 1 85 ? 10.488 2.450 6.886 1.00 96.00 85 SER A N 1
ATOM 616 C CA . SER A 1 85 ? 11.724 2.719 7.632 1.00 96.00 85 SER A CA 1
ATOM 617 C C . SER A 1 85 ? 12.975 2.173 6.928 1.00 96.00 85 SER A C 1
ATOM 619 O O . SER A 1 85 ? 12.907 1.637 5.821 1.00 96.00 85 SER A O 1
ATOM 621 N N . SER A 1 86 ? 14.146 2.353 7.554 1.00 92.25 86 SER A N 1
ATOM 622 C CA . SER A 1 86 ? 15.416 1.690 7.196 1.00 92.25 86 SER A CA 1
ATOM 623 C C . SER A 1 86 ? 15.852 1.802 5.731 1.00 92.25 86 SER A C 1
ATOM 625 O O . SER A 1 86 ? 16.488 0.889 5.223 1.00 92.25 86 SER A O 1
ATOM 627 N N . GLY A 1 87 ? 15.512 2.903 5.059 1.00 95.19 87 GLY A N 1
ATOM 628 C CA . GLY A 1 87 ? 15.827 3.132 3.644 1.00 95.19 87 GLY A CA 1
ATOM 629 C C . GLY A 1 87 ? 14.770 3.939 2.903 1.00 95.19 87 GLY A C 1
ATOM 630 O O . GLY A 1 87 ? 15.042 4.499 1.851 1.00 95.19 87 GLY A O 1
ATOM 631 N N . PHE A 1 88 ? 13.570 4.070 3.460 1.00 96.88 88 PHE A N 1
ATOM 632 C CA . PHE A 1 88 ? 12.574 5.003 2.946 1.00 96.88 88 PHE A CA 1
ATOM 633 C C . PHE A 1 88 ? 12.725 6.377 3.609 1.00 96.88 88 PHE A C 1
ATOM 635 O O . PHE A 1 88 ? 12.489 6.537 4.807 1.00 96.88 88 PHE A O 1
ATOM 642 N N . GLU A 1 89 ? 13.120 7.381 2.829 1.00 96.88 89 GLU A N 1
ATOM 643 C CA . GLU A 1 89 ? 13.228 8.772 3.277 1.00 96.88 89 GLU A CA 1
ATOM 644 C C . GLU A 1 89 ? 11.925 9.520 2.989 1.00 96.88 89 GLU A C 1
ATOM 646 O O . GLU A 1 89 ? 11.440 9.522 1.858 1.00 96.88 89 GLU A O 1
ATOM 651 N N . ARG A 1 90 ? 11.352 10.159 4.011 1.00 96.62 90 ARG A N 1
ATOM 652 C CA . ARG A 1 90 ? 10.116 10.942 3.912 1.00 96.62 90 ARG A CA 1
ATOM 653 C C . ARG A 1 90 ? 10.380 12.316 3.294 1.00 96.62 90 ARG A C 1
ATOM 655 O O . ARG A 1 90 ? 11.248 13.042 3.760 1.00 96.62 90 ARG A O 1
ATOM 662 N N . ASP A 1 91 ? 9.569 12.711 2.312 1.00 94.94 91 ASP A N 1
ATOM 663 C CA . ASP A 1 91 ? 9.543 14.081 1.783 1.00 94.94 91 ASP A CA 1
ATOM 664 C C . ASP A 1 91 ? 8.456 14.929 2.471 1.00 94.94 91 ASP A C 1
ATOM 666 O O . ASP A 1 91 ? 7.292 14.869 2.059 1.00 94.94 91 ASP A O 1
ATOM 670 N N . PRO A 1 92 ? 8.797 15.768 3.463 1.00 94.00 92 PRO A N 1
ATOM 671 C CA . PRO A 1 92 ? 7.813 16.510 4.251 1.00 94.00 92 PRO A CA 1
ATOM 672 C C . PRO A 1 92 ? 6.960 17.490 3.427 1.00 94.00 92 PRO A C 1
ATOM 674 O O . PRO A 1 92 ? 5.923 17.934 3.914 1.00 94.00 92 PRO A O 1
ATOM 677 N N . ALA A 1 93 ? 7.343 17.820 2.187 1.00 93.81 93 ALA A N 1
ATOM 678 C CA . ALA A 1 93 ? 6.543 18.679 1.315 1.00 93.81 93 ALA A CA 1
ATOM 679 C C . ALA A 1 93 ? 5.284 17.984 0.763 1.00 93.81 93 ALA A C 1
ATOM 681 O O . ALA A 1 93 ? 4.341 18.654 0.342 1.00 93.81 93 ALA A O 1
ATOM 682 N N . VAL A 1 94 ? 5.251 16.648 0.758 1.00 92.81 94 VAL A N 1
ATOM 683 C CA . VAL A 1 94 ? 4.099 15.866 0.293 1.00 92.81 94 VAL A CA 1
ATOM 684 C C . VAL A 1 94 ? 3.242 15.483 1.492 1.00 92.81 94 VAL A C 1
ATOM 686 O O . VAL A 1 94 ? 3.708 14.779 2.382 1.00 92.81 94 VAL A O 1
ATOM 689 N N . VAL A 1 95 ? 1.981 15.908 1.525 1.00 93.06 95 VAL A N 1
ATOM 690 C CA . VAL A 1 95 ? 1.056 15.567 2.618 1.00 93.06 95 VAL A CA 1
ATOM 691 C C . VAL A 1 95 ? 0.536 14.139 2.439 1.00 93.06 95 VAL A C 1
ATOM 693 O O . VAL A 1 95 ? 0.100 13.764 1.350 1.00 93.06 95 VAL A O 1
ATOM 696 N N . LEU A 1 96 ? 0.529 13.347 3.514 1.00 94.00 96 LEU A N 1
ATOM 697 C CA . LEU A 1 96 ? -0.042 11.999 3.498 1.00 94.00 96 LEU A CA 1
ATOM 698 C C . LEU A 1 96 ? -1.568 12.074 3.381 1.00 94.00 96 LEU A C 1
ATOM 700 O O . LEU A 1 96 ? -2.255 12.561 4.276 1.00 94.00 96 LEU A O 1
ATOM 704 N N . THR A 1 97 ? -2.100 11.612 2.250 1.00 92.50 97 THR A N 1
ATOM 705 C CA . THR A 1 97 ? -3.533 11.657 1.918 1.00 92.50 97 THR A CA 1
ATOM 706 C C . THR A 1 97 ? -3.934 10.451 1.058 1.00 92.50 97 THR A C 1
ATOM 708 O O . THR A 1 97 ? -3.116 9.609 0.699 1.00 92.50 97 THR A O 1
ATOM 711 N N . GLN A 1 98 ? -5.193 10.384 0.616 1.00 88.94 98 GLN A N 1
ATOM 712 C CA . GLN A 1 98 ? -5.636 9.389 -0.379 1.00 88.94 98 GLN A CA 1
ATOM 713 C C . GLN A 1 98 ? -4.938 9.496 -1.745 1.00 88.94 98 GLN A C 1
ATOM 715 O O . GLN A 1 98 ? -5.080 8.604 -2.576 1.00 88.94 98 GLN A O 1
ATOM 720 N N . LYS A 1 99 ? -4.178 10.567 -2.000 1.00 88.25 99 LYS A N 1
ATOM 721 C CA . LYS A 1 99 ? -3.335 10.668 -3.197 1.00 88.25 99 LYS A CA 1
ATOM 722 C C . LYS A 1 99 ? -2.023 9.898 -3.069 1.00 88.25 99 LYS A C 1
ATOM 724 O O . LYS A 1 99 ? -1.447 9.514 -4.088 1.00 88.25 99 LYS A O 1
ATOM 729 N N . THR A 1 100 ? -1.556 9.687 -1.840 1.00 90.56 100 THR A N 1
ATOM 730 C CA . THR A 1 100 ? -0.292 9.006 -1.561 1.00 90.56 100 THR A CA 1
ATOM 731 C C . THR A 1 100 ? -0.469 7.516 -1.332 1.00 90.56 100 THR A C 1
ATOM 733 O O . THR A 1 100 ? 0.445 6.751 -1.634 1.00 90.56 100 THR A O 1
ATOM 736 N N . LEU A 1 101 ? -1.630 7.100 -0.815 1.00 93.06 101 LEU A N 1
ATOM 737 C CA . LEU A 1 101 ? -1.951 5.699 -0.566 1.00 93.06 101 LEU A CA 1
ATOM 738 C C . LEU A 1 101 ? -3.385 5.354 -0.976 1.00 93.06 101 LEU A C 1
ATOM 740 O O . LEU A 1 101 ? -4.329 6.102 -0.719 1.00 93.06 101 LEU A O 1
ATOM 744 N N . MET A 1 102 ? -3.550 4.164 -1.548 1.00 91.31 102 MET A N 1
ATOM 745 C CA . MET A 1 102 ? -4.847 3.561 -1.833 1.00 91.31 102 MET A CA 1
ATOM 746 C C . MET A 1 102 ? -4.909 2.135 -1.286 1.00 91.31 102 MET A C 1
ATOM 748 O O . MET A 1 102 ? -3.984 1.347 -1.481 1.00 91.31 102 MET A O 1
ATOM 752 N N . VAL A 1 103 ? -6.013 1.796 -0.619 1.00 93.50 103 VAL A N 1
ATOM 753 C CA . VAL A 1 103 ? -6.290 0.416 -0.196 1.00 93.50 103 VAL A CA 1
ATOM 754 C C . VAL A 1 103 ? -6.933 -0.354 -1.351 1.00 93.50 103 VAL A C 1
ATOM 756 O O . VAL A 1 103 ? -7.660 0.220 -2.168 1.00 93.50 103 VAL A O 1
ATOM 759 N N . VAL A 1 104 ? -6.638 -1.647 -1.463 1.00 90.56 104 VAL A N 1
ATOM 760 C CA . VAL A 1 104 ? -6.981 -2.467 -2.633 1.00 90.56 104 VAL A CA 1
ATOM 761 C C . VAL A 1 104 ? -7.513 -3.830 -2.183 1.00 90.56 104 VAL A C 1
ATOM 763 O O . VAL A 1 104 ? -6.983 -4.434 -1.249 1.00 90.56 104 VAL A O 1
ATOM 766 N N . THR A 1 105 ? -8.561 -4.316 -2.859 1.00 86.38 105 THR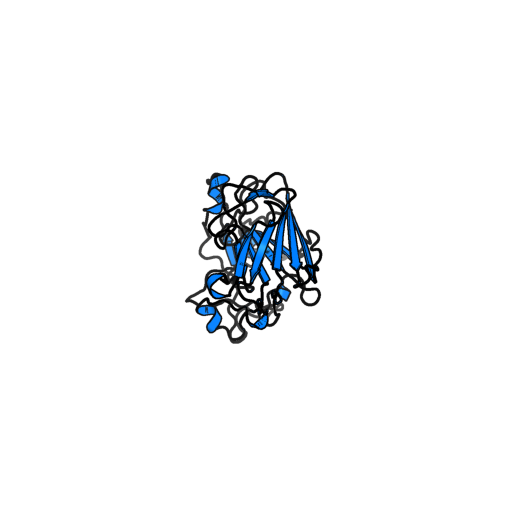 A N 1
ATOM 767 C CA . THR A 1 105 ? -9.292 -5.543 -2.462 1.00 86.38 105 THR A CA 1
ATOM 768 C C . THR A 1 105 ? -8.647 -6.860 -2.870 1.00 86.38 105 THR A C 1
ATOM 770 O O . THR A 1 105 ? -9.154 -7.922 -2.532 1.00 86.38 105 THR A O 1
ATOM 773 N N . GLY A 1 106 ? -7.533 -6.818 -3.593 1.00 76.25 106 GLY A N 1
ATOM 774 C CA . GLY A 1 106 ? -6.888 -8.004 -4.136 1.00 76.25 106 GLY A CA 1
ATOM 775 C C . GLY A 1 106 ? -6.555 -7.795 -5.592 1.00 76.25 106 GLY A C 1
ATOM 776 O O . GLY A 1 106 ? -5.984 -6.772 -5.957 1.00 76.25 106 GLY A O 1
ATOM 777 N N . THR A 1 107 ? -6.870 -8.782 -6.418 1.00 68.62 107 THR A N 1
ATOM 778 C CA . THR A 1 107 ? -6.411 -8.845 -7.809 1.00 68.62 107 THR A CA 1
ATOM 779 C C . THR A 1 107 ? -7.568 -9.230 -8.745 1.00 68.62 107 THR A C 1
ATOM 781 O O . THR A 1 107 ? -8.311 -10.160 -8.416 1.00 68.62 107 THR A O 1
ATOM 784 N N . PRO A 1 108 ? -7.767 -8.492 -9.859 1.00 65.75 108 PRO A N 1
ATOM 785 C CA . PRO A 1 108 ? -6.916 -7.392 -10.333 1.00 65.75 108 PRO A CA 1
ATOM 786 C C . PRO A 1 108 ? -6.930 -6.229 -9.332 1.00 65.75 108 PRO A C 1
ATOM 788 O O . PRO A 1 108 ? -7.851 -6.134 -8.523 1.00 65.75 108 PRO A O 1
ATOM 791 N N . GLN A 1 109 ? -5.860 -5.428 -9.292 1.00 67.62 109 GLN A N 1
ATOM 792 C CA . GLN A 1 109 ? -5.662 -4.453 -8.210 1.00 67.62 109 GLN A CA 1
ATOM 793 C C . GLN A 1 109 ? -6.651 -3.299 -8.314 1.00 67.62 109 GLN A C 1
ATOM 795 O O . GLN A 1 109 ? -6.379 -2.241 -8.878 1.00 67.62 109 GLN A O 1
ATOM 800 N N . GLN A 1 110 ? -7.835 -3.531 -7.770 1.00 74.31 110 GLN A N 1
ATOM 801 C CA . GLN A 1 110 ? -8.933 -2.597 -7.798 1.00 74.31 110 GLN A CA 1
ATOM 802 C C . GLN A 1 110 ? -8.897 -1.717 -6.563 1.00 74.31 110 GLN A C 1
ATOM 804 O O . GLN A 1 110 ? -9.162 -2.153 -5.437 1.00 74.31 110 GLN A O 1
ATOM 809 N N . GLY A 1 111 ? -8.585 -0.451 -6.817 1.00 83.25 111 GLY A N 1
ATOM 810 C CA . GLY A 1 111 ? -8.610 0.595 -5.818 1.00 83.25 111 GLY A CA 1
ATOM 811 C C . GLY A 1 111 ? -9.949 0.687 -5.101 1.00 83.25 111 GLY A C 1
ATOM 812 O O . GLY A 1 111 ? -11.020 0.566 -5.706 1.00 83.25 111 GLY A O 1
ATOM 813 N N . MET A 1 112 ? -9.874 0.952 -3.807 1.00 90.25 112 MET A N 1
ATOM 814 C CA . MET A 1 112 ? -10.980 1.407 -2.986 1.00 90.25 112 MET A CA 1
ATOM 815 C C . MET A 1 112 ? -10.694 2.859 -2.598 1.00 90.25 112 MET A C 1
ATOM 817 O O . MET A 1 112 ? -9.959 3.095 -1.647 1.00 90.25 112 MET A O 1
ATOM 821 N N . PRO A 1 113 ? -11.219 3.860 -3.323 1.00 89.38 113 PRO A N 1
ATOM 822 C CA . PRO A 1 113 ? -11.042 5.254 -2.934 1.00 89.38 113 PRO A CA 1
ATOM 823 C C . PRO A 1 113 ? -11.704 5.508 -1.579 1.00 89.38 113 PRO A C 1
ATOM 825 O O . PRO A 1 113 ? -12.876 5.174 -1.403 1.00 89.38 113 PRO A O 1
ATOM 828 N N . GLY A 1 114 ? -11.011 6.142 -0.633 1.00 89.69 114 GLY A N 1
ATOM 829 C CA . GLY A 1 114 ? -11.546 6.294 0.724 1.00 89.69 114 GLY A CA 1
ATOM 830 C C . GLY A 1 114 ? -12.826 7.125 0.810 1.00 89.69 114 GLY A C 1
ATOM 831 O O . GLY A 1 114 ? -13.673 6.829 1.643 1.00 89.69 114 GLY A O 1
ATOM 832 N N . LYS A 1 115 ? -13.070 8.063 -0.119 1.00 90.12 115 LYS A N 1
ATOM 833 C CA . LYS A 1 115 ? -14.388 8.723 -0.253 1.00 90.12 115 LYS A CA 1
ATOM 834 C C . LYS A 1 115 ? -15.529 7.741 -0.568 1.00 90.12 115 LYS A C 1
ATOM 836 O O . LYS A 1 115 ? -16.667 7.992 -0.187 1.00 90.12 115 LYS A O 1
ATOM 841 N N . ALA A 1 116 ? -15.243 6.664 -1.295 1.00 89.62 116 ALA A N 1
ATOM 842 C CA . ALA A 1 116 ? -16.234 5.668 -1.690 1.00 89.62 116 ALA A CA 1
ATOM 843 C C . ALA A 1 116 ? -16.459 4.603 -0.609 1.00 89.62 116 ALA A C 1
ATOM 845 O O . ALA A 1 116 ? -17.585 4.140 -0.457 1.00 89.62 116 ALA A O 1
ATOM 846 N N . VAL A 1 117 ? -15.409 4.222 0.127 1.00 91.56 117 VAL A N 1
ATOM 847 C CA . VAL A 1 117 ? -15.473 3.122 1.108 1.00 91.56 117 VAL A CA 1
ATOM 848 C C . VAL A 1 117 ? -15.420 3.567 2.574 1.00 91.56 117 VAL A C 1
ATOM 850 O O . VAL A 1 117 ? -15.662 2.748 3.445 1.00 91.56 117 VAL A O 1
ATOM 853 N N . GLY A 1 118 ? -15.165 4.847 2.862 1.00 95.00 118 GLY A N 1
ATOM 854 C CA . GLY A 1 118 ? -15.278 5.423 4.207 1.00 95.00 118 GLY A CA 1
ATOM 855 C C . GLY A 1 118 ? -14.005 5.393 5.059 1.00 95.00 118 GLY A C 1
ATOM 856 O O . GLY A 1 118 ? -14.095 5.142 6.256 1.00 95.00 118 GLY A O 1
ATOM 857 N N . TYR A 1 119 ? -12.828 5.658 4.480 1.00 96.62 119 TYR A N 1
ATOM 858 C CA . TYR A 1 119 ? -11.588 5.836 5.254 1.00 96.62 119 TYR A CA 1
ATOM 859 C C . TYR A 1 119 ? -10.890 7.162 4.950 1.00 96.62 119 TYR A C 1
ATOM 861 O O . TYR A 1 119 ? -11.013 7.718 3.855 1.00 96.62 119 TYR A O 1
ATOM 869 N N . ALA A 1 120 ? -10.107 7.642 5.908 1.00 96.88 120 ALA A N 1
ATOM 870 C CA . ALA A 1 120 ? -9.200 8.771 5.781 1.00 96.88 120 ALA A CA 1
ATOM 871 C C . ALA A 1 120 ? -7.748 8.310 5.940 1.00 96.88 120 ALA A C 1
ATOM 873 O O . ALA A 1 120 ? -7.481 7.244 6.494 1.00 96.88 120 ALA A O 1
ATOM 874 N N . ILE A 1 121 ? -6.826 9.120 5.423 1.00 97.06 121 ILE A N 1
ATOM 875 C CA . ILE A 1 121 ? -5.387 8.937 5.601 1.00 97.06 121 ILE A CA 1
ATOM 876 C C . ILE A 1 121 ? -4.835 10.167 6.308 1.00 97.06 121 ILE A C 1
ATOM 878 O O . ILE A 1 121 ? -5.206 11.287 5.949 1.00 97.06 121 ILE A O 1
ATOM 882 N N . SER A 1 122 ? -3.946 9.946 7.268 1.00 96.38 122 SER A N 1
ATOM 883 C CA . SER A 1 122 ? -3.181 10.985 7.951 1.00 96.38 122 SER A CA 1
ATOM 884 C C . SER A 1 122 ? -1.745 10.532 8.216 1.00 96.38 122 SER A C 1
ATOM 886 O O . SER A 1 122 ? -1.386 9.375 7.995 1.00 96.38 122 SER A O 1
ATOM 888 N N . GLU A 1 123 ? -0.919 11.461 8.684 1.00 96.50 123 GLU A N 1
ATOM 889 C CA . GLU A 1 123 ? 0.389 11.153 9.264 1.00 96.50 123 GLU A CA 1
ATOM 890 C C . GLU A 1 123 ? 0.212 10.603 10.690 1.00 96.50 123 GLU A C 1
ATOM 892 O O . GLU A 1 123 ? -0.750 10.964 11.375 1.00 96.50 123 GLU A O 1
ATOM 897 N N . GLY A 1 124 ? 1.083 9.676 11.091 1.00 95.75 124 GLY A N 1
ATOM 898 C CA . GLY A 1 124 ? 1.130 9.118 12.444 1.00 95.75 124 GLY A CA 1
ATOM 899 C C . GLY A 1 124 ? 2.082 9.876 13.365 1.00 95.75 124 GLY A C 1
ATOM 900 O O . GLY A 1 124 ? 2.520 10.981 13.057 1.00 95.75 124 GLY A O 1
ATOM 901 N N . ASP A 1 125 ? 2.443 9.252 14.486 1.00 93.44 125 ASP A N 1
ATOM 902 C CA . ASP A 1 125 ? 3.340 9.856 15.486 1.00 93.44 125 ASP A CA 1
ATOM 903 C C . ASP A 1 125 ? 4.761 10.095 14.954 1.00 93.44 125 ASP A C 1
ATOM 905 O O . ASP A 1 125 ? 5.506 10.923 15.480 1.00 93.44 125 ASP A O 1
ATOM 909 N N . THR A 1 126 ? 5.142 9.375 13.896 1.00 93.62 126 THR A N 1
ATOM 910 C CA . THR A 1 126 ? 6.373 9.621 13.148 1.00 93.62 126 THR A CA 1
ATOM 911 C C . THR A 1 126 ? 6.037 10.046 11.718 1.00 93.62 126 THR A C 1
ATOM 913 O O . THR A 1 126 ? 5.097 9.503 11.128 1.00 93.62 126 THR A O 1
ATOM 916 N N . PRO A 1 127 ? 6.839 10.936 11.096 1.00 93.19 127 PRO A N 1
ATOM 917 C CA . PRO A 1 127 ? 6.615 11.360 9.710 1.00 93.19 127 PRO A CA 1
ATOM 918 C C . PRO A 1 127 ? 6.604 10.209 8.696 1.00 93.19 127 PRO A C 1
ATOM 920 O O . PRO A 1 127 ? 6.065 10.340 7.599 1.00 93.19 127 PRO A O 1
ATOM 923 N N . ASN A 1 128 ? 7.201 9.072 9.059 1.00 96.38 128 ASN A N 1
ATOM 924 C CA . ASN A 1 128 ? 7.304 7.874 8.234 1.00 96.38 128 ASN A CA 1
ATOM 925 C C . ASN A 1 128 ? 6.112 6.916 8.374 1.00 96.38 128 ASN A C 1
ATOM 927 O O . ASN A 1 128 ? 6.083 5.880 7.705 1.00 96.38 128 ASN A O 1
ATOM 931 N N . THR A 1 129 ? 5.140 7.251 9.222 1.00 97.81 129 THR A N 1
ATOM 932 C CA . THR A 1 129 ? 3.959 6.428 9.472 1.00 97.81 129 THR A CA 1
ATOM 933 C C . THR A 1 129 ? 2.742 7.020 8.777 1.00 97.81 129 THR A C 1
ATOM 935 O O . THR A 1 129 ? 2.363 8.166 9.010 1.00 97.81 129 THR A O 1
ATOM 938 N N . ILE A 1 130 ? 2.099 6.211 7.941 1.00 98.06 130 ILE A N 1
ATOM 939 C CA . ILE A 1 130 ? 0.787 6.492 7.365 1.00 98.06 130 ILE A CA 1
ATOM 940 C C . ILE A 1 130 ? -0.268 5.844 8.260 1.00 98.06 130 ILE A C 1
ATOM 942 O O . ILE A 1 130 ? -0.214 4.639 8.501 1.00 98.06 130 ILE A O 1
ATOM 946 N N . VAL A 1 131 ? -1.254 6.621 8.697 1.00 98.31 131 VAL A N 1
ATOM 947 C CA . VAL A 1 131 ? -2.412 6.130 9.448 1.00 98.31 131 VAL A CA 1
ATOM 948 C C . VAL A 1 131 ? -3.624 6.065 8.528 1.00 98.31 131 VAL A C 1
ATOM 950 O O . VAL A 1 131 ? -3.908 7.017 7.801 1.00 98.31 131 VAL A O 1
ATOM 953 N N . ILE A 1 132 ? -4.353 4.952 8.573 1.00 98.38 132 ILE A N 1
ATOM 954 C CA . ILE A 1 132 ? -5.630 4.757 7.886 1.00 98.38 132 ILE A CA 1
ATOM 955 C C . ILE A 1 132 ? -6.707 4.558 8.947 1.00 98.38 132 ILE A C 1
ATOM 957 O O . ILE A 1 132 ? -6.667 3.580 9.696 1.00 98.38 132 ILE A O 1
ATOM 961 N N . SER A 1 133 ? -7.68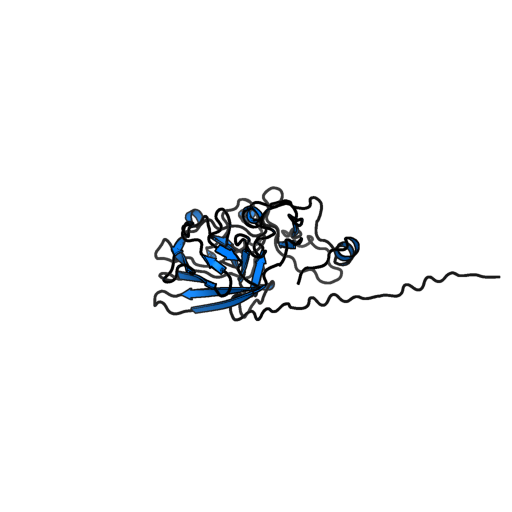8 5.455 8.972 1.00 97.94 133 SER A N 1
ATOM 962 C CA . SER A 1 133 ? -8.775 5.422 9.955 1.00 97.94 133 SER A CA 1
ATOM 963 C C . SER A 1 133 ? -10.138 5.401 9.265 1.00 97.94 133 SER A C 1
ATOM 965 O O . SER A 1 133 ? -10.311 6.080 8.246 1.00 97.94 133 SER A O 1
ATOM 967 N N . PRO A 1 134 ? -11.128 4.672 9.800 1.00 97.56 134 PRO A N 1
ATOM 968 C CA . PRO A 1 134 ? -12.510 4.778 9.356 1.00 97.56 134 PRO A CA 1
ATOM 969 C C . PRO A 1 134 ? -13.021 6.209 9.535 1.00 97.56 134 PRO A C 1
ATOM 971 O O . PRO A 1 134 ? -12.676 6.891 10.497 1.00 97.56 134 PRO A O 1
ATOM 974 N N . THR A 1 135 ? -13.875 6.670 8.627 1.00 96.75 135 THR A N 1
ATOM 975 C CA . THR A 1 135 ? -14.573 7.960 8.771 1.00 96.75 135 THR A CA 1
ATOM 976 C C . THR A 1 135 ? -15.895 7.833 9.522 1.00 96.75 135 THR A C 1
ATOM 978 O O . THR A 1 135 ? -16.603 8.825 9.671 1.00 96.75 135 THR A O 1
ATOM 981 N N . LYS A 1 136 ? -16.275 6.613 9.909 1.00 95.44 136 LYS A N 1
ATOM 982 C CA . LYS A 1 136 ? -17.526 6.307 10.598 1.00 95.44 136 LYS A CA 1
ATOM 983 C C . LYS A 1 136 ? -17.278 5.370 11.773 1.00 95.44 136 LYS A C 1
ATOM 985 O O . LYS A 1 136 ? -16.334 4.579 11.739 1.00 95.44 136 LYS A O 1
ATOM 990 N N . ASP A 1 137 ? -18.162 5.439 12.760 1.00 94.44 137 ASP A N 1
ATOM 991 C CA . ASP A 1 137 ? -18.024 4.721 14.026 1.00 94.44 137 ASP A CA 1
ATOM 992 C C . ASP A 1 137 ? -18.069 3.203 13.841 1.00 94.44 137 ASP A C 1
ATOM 994 O O . ASP A 1 137 ? -17.334 2.494 14.516 1.00 94.44 137 ASP A O 1
ATOM 998 N N . GLU A 1 138 ? -18.846 2.689 12.880 1.00 94.62 138 GLU A N 1
ATOM 999 C CA . GLU A 1 138 ? -18.946 1.247 12.618 1.00 94.62 138 GLU A CA 1
ATOM 1000 C C . GLU A 1 138 ? -17.639 0.590 12.130 1.00 94.62 138 GLU A C 1
ATOM 1002 O O . GLU A 1 138 ? -17.554 -0.637 12.046 1.00 94.62 138 GLU A O 1
ATOM 1007 N N . GLY A 1 139 ? -16.612 1.384 11.818 1.00 96.25 139 GLY A N 1
ATOM 1008 C CA . GLY A 1 139 ? -15.376 0.898 11.226 1.00 96.25 139 GLY A CA 1
ATOM 1009 C C . GLY A 1 139 ? -15.538 0.562 9.744 1.00 96.25 139 GLY A C 1
ATOM 1010 O O . GLY A 1 139 ? -16.344 1.151 9.026 1.00 96.25 139 GLY A O 1
ATOM 1011 N N . LEU A 1 140 ? -14.733 -0.387 9.279 1.00 96.56 140 LEU A N 1
ATOM 1012 C CA . LEU A 1 140 ? -14.706 -0.908 7.916 1.00 96.56 140 LEU A CA 1
ATOM 1013 C C . LEU A 1 140 ? -14.692 -2.442 7.949 1.00 96.56 140 LEU A C 1
ATOM 1015 O O . LEU A 1 140 ? -13.618 -3.046 7.854 1.00 96.56 140 LEU A O 1
ATOM 1019 N N . PRO A 1 141 ? -15.861 -3.090 8.083 1.00 96.25 141 PRO A N 1
ATOM 1020 C CA . PRO A 1 141 ? -15.956 -4.546 8.047 1.00 96.25 141 PRO A CA 1
ATOM 1021 C C . PRO A 1 141 ? -15.394 -5.098 6.735 1.00 96.25 141 PRO A C 1
ATOM 1023 O O . PRO A 1 141 ? -15.755 -4.610 5.656 1.00 96.25 141 PRO A O 1
ATOM 1026 N N . ALA A 1 142 ? -14.539 -6.118 6.807 1.00 96.06 142 ALA A N 1
ATOM 1027 C CA . ALA A 1 142 ? -13.855 -6.677 5.641 1.00 96.06 142 ALA A CA 1
ATOM 1028 C C . ALA A 1 142 ? -14.839 -7.148 4.555 1.00 96.06 142 ALA A C 1
ATOM 1030 O O . ALA A 1 142 ? -14.618 -6.946 3.363 1.00 96.06 142 ALA A O 1
ATOM 1031 N N . GLU A 1 143 ? -15.979 -7.700 4.964 1.00 93.06 143 GLU A N 1
ATOM 1032 C CA . GLU A 1 143 ? -17.040 -8.210 4.096 1.00 93.06 143 GLU A CA 1
ATOM 1033 C C . GLU A 1 143 ? -17.719 -7.104 3.282 1.00 93.06 143 GLU A C 1
ATOM 1035 O O . GLU A 1 143 ? -18.249 -7.362 2.200 1.00 93.06 143 GLU A O 1
ATOM 1040 N N . SER A 1 144 ? -17.707 -5.875 3.801 1.00 90.19 144 SER A N 1
ATOM 1041 C CA . SER A 1 144 ? -18.304 -4.700 3.159 1.00 90.19 144 SER A CA 1
ATOM 1042 C C . SER A 1 144 ? -17.332 -3.966 2.231 1.00 90.19 144 SER A C 1
ATOM 1044 O O . SER A 1 144 ? -17.759 -3.221 1.345 1.00 90.19 144 SER A O 1
ATOM 1046 N N . LEU A 1 145 ? -16.028 -4.199 2.403 1.00 93.00 145 LEU A N 1
ATOM 1047 C CA . LEU A 1 145 ? -14.968 -3.582 1.617 1.00 93.00 145 LEU A CA 1
ATOM 1048 C C . LEU A 1 145 ? -14.854 -4.259 0.255 1.00 93.00 145 LEU A C 1
ATOM 1050 O O . LEU A 1 145 ? -14.131 -5.234 0.083 1.00 93.00 145 LEU A O 1
ATOM 1054 N N . MET A 1 146 ? -15.574 -3.720 -0.722 1.00 89.75 146 MET A N 1
ATOM 1055 C CA . MET A 1 146 ? -15.539 -4.157 -2.115 1.00 89.75 146 MET A CA 1
ATOM 1056 C C . MET A 1 146 ? -15.166 -2.985 -3.017 1.00 89.75 146 MET A C 1
ATOM 1058 O O . MET A 1 146 ? -15.553 -1.842 -2.755 1.00 89.75 146 MET A O 1
ATOM 1062 N N . SER A 1 147 ? -14.465 -3.248 -4.123 1.00 85.75 147 SER A N 1
ATOM 1063 C CA . SER A 1 147 ? -14.155 -2.168 -5.059 1.00 85.75 147 SER A CA 1
ATOM 1064 C C . SER A 1 147 ? -15.434 -1.591 -5.690 1.00 85.75 147 SER A C 1
ATOM 1066 O O . SER A 1 147 ? -16.320 -2.350 -6.105 1.00 85.75 147 SER A O 1
ATOM 1068 N N . PRO A 1 148 ? -15.537 -0.251 -5.808 1.00 84.81 148 PRO A N 1
ATOM 1069 C CA . PRO A 1 148 ? -16.618 0.403 -6.537 1.00 84.81 148 PRO A CA 1
ATOM 1070 C C . PRO A 1 148 ? -16.407 0.405 -8.060 1.00 84.81 148 PRO A C 1
ATOM 1072 O O . PRO A 1 148 ? -17.264 0.928 -8.777 1.00 84.81 148 PRO A O 1
ATOM 1075 N N . ALA A 1 149 ? -15.284 -0.128 -8.564 1.00 78.19 149 ALA A N 1
ATOM 1076 C CA . ALA A 1 149 ? -15.002 -0.185 -9.995 1.00 78.19 149 ALA A CA 1
ATOM 1077 C C . ALA A 1 149 ? -16.151 -0.889 -10.746 1.00 78.19 149 ALA A C 1
ATOM 1079 O O . ALA A 1 149 ? -16.622 -1.922 -10.270 1.00 78.19 149 ALA A O 1
ATOM 1080 N N . PRO A 1 150 ? -16.607 -0.373 -11.908 1.00 72.25 150 PRO A N 1
ATOM 1081 C CA . PRO A 1 150 ? -17.723 -0.968 -12.647 1.00 72.25 150 PRO A CA 1
ATOM 1082 C C . PRO A 1 150 ? -17.567 -2.476 -12.870 1.00 72.25 150 PRO A C 1
ATOM 1084 O O . PRO A 1 150 ? -18.483 -3.224 -12.549 1.00 72.25 150 PRO A O 1
ATOM 1087 N N . GLY A 1 151 ? -16.372 -2.923 -13.269 1.00 67.88 151 GLY A N 1
ATOM 1088 C CA . GLY A 1 151 ? -16.088 -4.341 -13.496 1.00 67.88 151 GLY A CA 1
ATOM 1089 C C . GLY A 1 151 ? -16.162 -5.245 -12.289 1.00 67.88 151 GLY A C 1
ATOM 1090 O O . GLY A 1 151 ? -16.542 -6.401 -12.423 1.00 67.88 151 GLY A O 1
ATOM 1091 N N . ALA A 1 152 ? -15.894 -4.700 -11.103 1.00 74.88 152 ALA A N 1
ATOM 1092 C CA . ALA A 1 152 ? -15.972 -5.447 -9.856 1.00 74.88 152 ALA A CA 1
ATOM 1093 C C . ALA A 1 152 ? -17.401 -5.900 -9.526 1.00 74.88 152 ALA A C 1
ATOM 1095 O O . ALA A 1 152 ? -17.599 -6.743 -8.655 1.00 74.88 152 ALA A O 1
ATOM 1096 N N . LYS A 1 153 ? -18.420 -5.279 -10.138 1.00 74.94 153 LYS A N 1
ATOM 1097 C CA . LYS A 1 153 ? -19.834 -5.617 -9.916 1.00 74.94 153 LYS A CA 1
ATOM 1098 C C . LYS A 1 153 ? -20.276 -6.827 -10.729 1.00 74.94 153 LYS A C 1
ATOM 1100 O O . LYS A 1 153 ? -21.197 -7.515 -10.305 1.00 74.94 153 LYS A O 1
ATOM 1105 N N . ASP A 1 154 ? -19.610 -7.067 -11.853 1.00 72.12 154 ASP A N 1
ATOM 1106 C CA . ASP A 1 154 ? -19.933 -8.147 -12.783 1.00 72.12 154 ASP A CA 1
ATOM 1107 C C . ASP A 1 154 ? -19.127 -9.424 -12.491 1.00 72.12 154 ASP A C 1
ATOM 1109 O O . ASP A 1 154 ? -19.265 -10.427 -13.199 1.00 72.12 154 ASP A O 1
ATOM 1113 N N . ASP A 1 155 ? -18.282 -9.397 -11.456 1.00 72.25 155 ASP A N 1
ATOM 1114 C CA . ASP A 1 155 ? -17.525 -10.562 -11.022 1.00 72.25 155 ASP A CA 1
ATOM 1115 C C . ASP A 1 155 ? -18.435 -11.577 -10.324 1.00 72.25 155 ASP A C 1
ATOM 1117 O O . ASP A 1 155 ? -19.187 -11.210 -9.415 1.00 72.25 155 ASP A O 1
ATOM 1121 N N . PRO A 1 156 ? -18.340 -12.872 -10.680 1.00 72.81 156 PRO A N 1
ATOM 1122 C CA . PRO A 1 156 ? -19.141 -13.919 -10.045 1.00 72.81 156 PRO A CA 1
ATOM 1123 C C . PRO A 1 156 ? -18.816 -14.063 -8.552 1.00 72.81 156 PRO A C 1
ATOM 1125 O O . PRO A 1 156 ? -19.690 -14.396 -7.756 1.00 72.81 156 PRO A O 1
ATOM 1128 N N . VAL A 1 157 ? -17.559 -13.800 -8.183 1.00 78.25 157 VAL A N 1
ATOM 1129 C CA . VAL A 1 157 ? -17.075 -13.735 -6.807 1.00 78.25 157 VAL A CA 1
ATOM 1130 C C . VAL A 1 157 ? -16.317 -12.426 -6.666 1.00 78.25 157 VAL A C 1
ATOM 1132 O O . VAL A 1 157 ? -15.283 -12.227 -7.300 1.00 78.25 157 VAL A O 1
ATOM 1135 N N . ARG A 1 158 ? -16.857 -11.515 -5.857 1.00 82.12 158 ARG A N 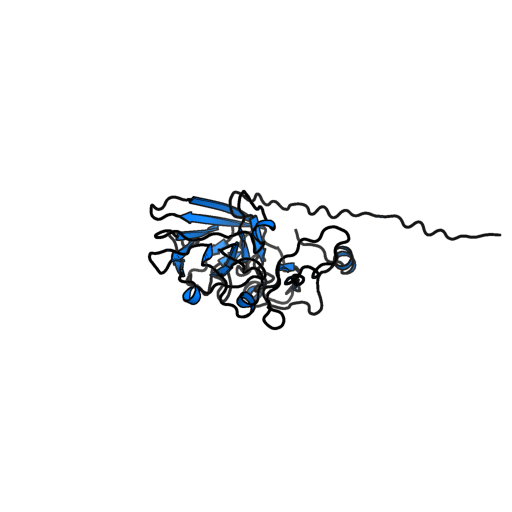1
ATOM 1136 C CA . ARG A 1 158 ? -16.264 -10.194 -5.651 1.00 82.12 158 ARG A CA 1
ATOM 1137 C C . ARG A 1 158 ? -15.142 -10.276 -4.625 1.00 82.12 158 ARG A C 1
ATOM 1139 O O . ARG A 1 158 ? -15.331 -10.836 -3.544 1.00 82.12 158 ARG A O 1
ATOM 1146 N N . GLN A 1 159 ? -14.017 -9.647 -4.948 1.00 85.94 159 GLN A N 1
ATOM 1147 C CA . GLN A 1 159 ? -12.931 -9.418 -3.999 1.00 85.94 159 GLN A CA 1
ATOM 1148 C C . GLN A 1 159 ? -13.432 -8.594 -2.804 1.00 85.94 159 GLN A C 1
ATOM 1150 O O . GLN A 1 159 ? -14.178 -7.621 -2.974 1.00 85.94 159 GLN A O 1
ATOM 1155 N N . ARG A 1 160 ? -13.027 -9.003 -1.599 1.00 91.44 160 ARG A N 1
ATOM 1156 C CA . ARG A 1 160 ? -13.468 -8.421 -0.326 1.00 91.44 160 ARG A CA 1
ATOM 1157 C C . ARG A 1 160 ? -12.302 -8.219 0.631 1.00 91.44 160 ARG A C 1
ATOM 1159 O O . ARG A 1 160 ? -11.379 -9.033 0.666 1.00 91.44 160 ARG A O 1
ATOM 1166 N N . GLY A 1 161 ? -12.400 -7.178 1.450 1.00 95.56 161 GLY A N 1
ATOM 1167 C CA . GLY A 1 161 ? -11.399 -6.817 2.450 1.00 95.56 161 GLY A CA 1
ATOM 1168 C C . GLY A 1 161 ? -10.152 -6.189 1.833 1.00 95.56 161 GLY A C 1
ATOM 1169 O O . GLY A 1 161 ? -9.979 -6.157 0.622 1.00 95.56 161 GLY A O 1
ATOM 1170 N N . ILE A 1 162 ? -9.274 -5.657 2.671 1.00 96.50 162 ILE A N 1
ATOM 1171 C CA . ILE A 1 162 ? -7.991 -5.074 2.283 1.00 96.50 162 ILE A CA 1
ATOM 1172 C C . ILE A 1 162 ? -6.983 -6.206 2.106 1.00 96.50 162 ILE A C 1
ATOM 1174 O O . ILE A 1 162 ? -6.735 -6.971 3.037 1.00 96.50 162 ILE A O 1
ATOM 1178 N N . LYS A 1 163 ? -6.374 -6.289 0.925 1.00 94.50 163 LYS A N 1
ATOM 1179 C CA . LYS A 1 163 ? -5.341 -7.291 0.617 1.00 94.50 163 LYS A CA 1
ATOM 1180 C C . LYS A 1 163 ? -4.032 -6.692 0.140 1.00 94.50 163 LYS A C 1
ATOM 1182 O O . LYS A 1 163 ? -2.986 -7.325 0.237 1.00 94.50 163 LYS A O 1
ATOM 1187 N N . VAL A 1 164 ? -4.092 -5.476 -0.393 1.00 93.56 164 VAL A N 1
ATOM 1188 C CA . VAL A 1 164 ? -2.923 -4.749 -0.874 1.00 93.56 164 VAL A CA 1
ATOM 1189 C C . VAL A 1 164 ? -3.025 -3.293 -0.430 1.00 93.56 164 VAL A C 1
ATOM 1191 O O . VAL A 1 164 ? -4.094 -2.681 -0.512 1.00 93.56 164 VAL A O 1
ATOM 1194 N N . PHE A 1 165 ? -1.901 -2.726 -0.002 1.00 94.75 165 PHE A N 1
ATOM 1195 C CA . PHE A 1 165 ? -1.726 -1.279 0.083 1.00 94.75 165 PHE A CA 1
ATOM 1196 C C . PHE A 1 165 ? -0.884 -0.813 -1.085 1.00 94.75 165 PHE A C 1
ATOM 1198 O O . PHE A 1 165 ? 0.214 -1.320 -1.304 1.00 94.75 165 PHE A O 1
ATOM 1205 N N . HIS A 1 166 ? -1.384 0.168 -1.818 1.00 91.38 166 HIS A N 1
ATOM 1206 C CA . HIS A 1 166 ? -0.640 0.791 -2.891 1.00 91.38 166 HIS A CA 1
ATOM 1207 C C . HIS A 1 166 ? -0.134 2.163 -2.439 1.00 91.38 166 HIS A C 1
ATOM 1209 O O . HIS A 1 166 ? -0.941 3.028 -2.104 1.00 91.38 166 HIS A O 1
ATOM 1215 N N . ILE A 1 167 ? 1.186 2.361 -2.434 1.00 92.06 167 ILE A N 1
ATOM 1216 C CA . ILE A 1 167 ? 1.860 3.606 -2.039 1.00 92.06 167 ILE A CA 1
ATOM 1217 C C . ILE A 1 167 ? 2.501 4.252 -3.266 1.00 92.06 167 ILE A C 1
ATOM 1219 O O . ILE A 1 167 ? 3.096 3.559 -4.090 1.00 92.06 167 ILE A O 1
ATOM 1223 N N . GLY A 1 168 ? 2.412 5.579 -3.363 1.00 86.44 168 GLY A N 1
ATOM 1224 C CA . GLY A 1 168 ? 2.978 6.344 -4.475 1.00 86.44 168 GLY A CA 1
ATOM 1225 C C . GLY A 1 168 ? 2.066 6.379 -5.700 1.00 86.44 168 GLY A C 1
ATOM 1226 O O . GLY A 1 168 ? 2.533 6.186 -6.818 1.00 86.44 168 GLY A O 1
ATOM 1227 N N . LEU A 1 169 ? 0.759 6.582 -5.486 1.00 75.88 169 LEU A N 1
ATOM 1228 C CA . LEU A 1 169 ? -0.261 6.532 -6.541 1.00 75.88 169 LEU A CA 1
ATOM 1229 C C . LEU A 1 169 ? -0.256 7.777 -7.446 1.00 75.88 169 LEU A C 1
ATOM 1231 O O . LEU A 1 169 ? 0.032 7.690 -8.639 1.00 75.88 169 LEU A O 1
ATOM 1235 N N . LEU A 1 170 ? -0.659 8.925 -6.891 1.00 80.56 170 LEU A N 1
ATOM 1236 C CA . LEU A 1 170 ? -0.658 10.224 -7.579 1.00 80.56 170 LEU A CA 1
ATOM 1237 C C . LEU A 1 170 ? 0.484 11.102 -7.076 1.00 80.56 170 LEU A C 1
ATOM 1239 O O . LEU A 1 170 ? 1.049 11.886 -7.829 1.00 80.56 170 LEU A O 1
ATOM 1243 N N . GLU A 1 171 ? 0.806 10.958 -5.795 1.00 87.62 171 GLU A N 1
ATOM 1244 C CA . GLU A 1 171 ? 1.883 11.658 -5.115 1.00 87.62 171 GLU A CA 1
ATOM 1245 C C . GLU A 1 171 ? 2.736 10.610 -4.390 1.00 87.62 171 GLU A C 1
ATOM 1247 O O . GLU A 1 171 ? 2.210 9.648 -3.829 1.00 87.62 171 GLU A O 1
ATOM 1252 N N . SER A 1 172 ? 4.059 10.767 -4.427 1.00 89.75 172 SER A N 1
ATOM 1253 C CA . SER A 1 172 ? 5.006 9.817 -3.831 1.00 89.75 172 SER A CA 1
ATOM 1254 C C . SER A 1 172 ? 5.706 10.462 -2.632 1.00 89.75 172 SER A C 1
ATOM 1256 O O . SER A 1 172 ? 6.654 11.230 -2.823 1.00 89.75 172 SER A O 1
ATOM 1258 N N . PRO A 1 173 ? 5.249 10.192 -1.395 1.00 92.69 173 PRO A N 1
ATOM 1259 C CA . PRO A 1 173 ? 5.739 10.894 -0.208 1.00 92.69 173 PRO A CA 1
ATOM 1260 C C . PRO A 1 173 ? 7.090 10.390 0.308 1.00 92.69 173 PRO A C 1
ATOM 1262 O O . PRO A 1 173 ? 7.584 10.933 1.296 1.00 92.69 173 PRO A O 1
ATOM 1265 N N . PHE A 1 174 ? 7.674 9.377 -0.338 1.00 95.50 174 PHE A N 1
ATOM 1266 C CA . PHE A 1 174 ? 8.930 8.752 0.066 1.00 95.50 174 PHE A CA 1
ATOM 1267 C C . PHE A 1 174 ? 9.907 8.612 -1.104 1.00 95.50 174 PHE A C 1
ATOM 1269 O O . PHE A 1 174 ? 9.501 8.573 -2.270 1.00 95.50 174 PHE A O 1
ATOM 1276 N N . ILE A 1 175 ? 11.191 8.498 -0.774 1.00 94.94 175 ILE A N 1
ATOM 1277 C CA . ILE A 1 175 ? 12.314 8.260 -1.685 1.00 94.94 175 ILE A CA 1
ATOM 1278 C C . ILE A 1 175 ? 13.087 7.029 -1.193 1.00 94.94 175 ILE A C 1
ATOM 1280 O O . ILE A 1 175 ? 13.298 6.870 0.009 1.00 94.94 175 ILE A O 1
ATOM 1284 N N . ASN A 1 176 ? 13.518 6.167 -2.114 1.00 94.75 176 ASN A N 1
ATOM 1285 C CA . ASN A 1 176 ? 14.356 5.007 -1.801 1.00 94.75 176 ASN A CA 1
ATOM 1286 C C . ASN A 1 176 ? 15.812 5.442 -1.580 1.00 94.75 176 ASN A C 1
ATOM 1288 O O . ASN A 1 176 ? 16.434 5.983 -2.490 1.00 94.75 176 ASN A O 1
ATOM 1292 N N . ARG A 1 177 ? 16.392 5.180 -0.410 1.00 95.50 177 ARG A N 1
ATOM 1293 C CA . ARG A 1 177 ? 17.773 5.524 -0.045 1.00 95.50 177 ARG A CA 1
ATOM 1294 C C . ARG A 1 177 ? 18.545 4.307 0.441 1.00 95.50 177 ARG A C 1
ATOM 1296 O O . ARG A 1 177 ? 18.087 3.569 1.303 1.00 95.50 177 ARG A O 1
ATOM 1303 N N . GLY A 1 178 ? 19.766 4.150 -0.062 1.00 94.44 178 GLY A N 1
ATOM 1304 C CA . GLY A 1 178 ? 20.608 2.998 0.258 1.00 94.44 178 GLY A CA 1
ATOM 1305 C C . GLY A 1 178 ? 20.242 1.758 -0.560 1.00 94.44 178 GLY A C 1
ATOM 1306 O O . GLY A 1 178 ? 19.827 1.864 -1.713 1.00 94.44 178 GLY A O 1
ATOM 1307 N N . GLU A 1 179 ? 20.448 0.578 0.020 1.00 94.69 179 GLU A N 1
ATOM 1308 C CA . GLU A 1 179 ? 20.332 -0.712 -0.680 1.00 94.69 179 GLU A CA 1
ATOM 1309 C C . GLU A 1 179 ? 18.982 -1.409 -0.456 1.00 94.69 179 GLU A C 1
ATOM 1311 O O . GLU A 1 179 ? 18.591 -2.267 -1.241 1.00 94.69 179 GLU A O 1
ATOM 1316 N N . SER A 1 180 ? 18.260 -1.053 0.603 1.00 95.88 180 SER A N 1
ATOM 1317 C CA . SER A 1 180 ? 17.006 -1.693 1.005 1.00 95.88 180 SER A CA 1
ATOM 1318 C C . SER A 1 180 ? 16.197 -0.770 1.905 1.00 95.88 180 SER A C 1
ATOM 1320 O O . SER A 1 180 ? 16.778 0.139 2.487 1.00 95.88 180 SER A O 1
ATOM 1322 N N . GLY A 1 181 ? 14.909 -1.051 2.091 1.00 96.56 181 GLY A N 1
ATOM 1323 C CA . GLY A 1 181 ? 14.054 -0.434 3.108 1.00 96.56 181 GLY A CA 1
ATOM 1324 C C . GLY A 1 181 ? 13.121 -1.451 3.763 1.00 96.56 181 GLY A C 1
ATOM 1325 O O . GLY A 1 181 ? 12.910 -2.537 3.227 1.00 96.56 181 GLY A O 1
ATOM 1326 N N . THR A 1 182 ? 12.543 -1.106 4.911 1.00 96.88 182 THR A N 1
ATOM 1327 C CA . THR A 1 182 ? 11.596 -1.967 5.638 1.00 96.88 182 THR A CA 1
ATOM 1328 C C . THR A 1 182 ? 10.211 -1.340 5.635 1.00 96.88 182 THR A C 1
ATOM 1330 O O . THR A 1 182 ? 10.071 -0.135 5.831 1.00 96.88 182 THR A O 1
ATOM 1333 N N . VAL A 1 183 ? 9.181 -2.158 5.435 1.00 97.75 183 VAL A N 1
ATOM 1334 C CA . VAL A 1 183 ? 7.790 -1.755 5.644 1.00 97.75 183 VAL A CA 1
ATOM 1335 C C . VAL A 1 183 ? 7.187 -2.604 6.750 1.00 97.75 183 VAL A C 1
ATOM 1337 O O . VAL A 1 183 ? 7.253 -3.832 6.689 1.00 97.75 183 VAL A O 1
ATOM 1340 N N . SER A 1 184 ? 6.560 -1.946 7.719 1.00 97.94 184 SER A N 1
ATOM 1341 C CA . SER A 1 184 ? 5.807 -2.579 8.800 1.00 97.94 184 SER A CA 1
ATOM 1342 C C . SER A 1 184 ? 4.344 -2.166 8.724 1.00 97.94 184 SER A C 1
ATOM 1344 O O . SER A 1 184 ? 4.036 -0.992 8.533 1.00 97.94 184 SER A O 1
ATOM 1346 N N . VAL A 1 185 ? 3.437 -3.122 8.892 1.00 98.50 185 VAL A N 1
ATOM 1347 C CA . VAL A 1 185 ? 1.988 -2.900 8.903 1.00 98.50 185 VAL A CA 1
ATOM 1348 C C . VAL A 1 185 ? 1.434 -3.369 10.239 1.00 98.50 185 VAL A C 1
ATOM 1350 O O . VAL A 1 185 ? 1.753 -4.471 10.682 1.00 98.50 185 VAL A O 1
ATOM 1353 N N . ARG A 1 186 ? 0.594 -2.549 10.874 1.00 98.50 186 ARG A N 1
ATOM 1354 C CA . ARG A 1 186 ? -0.058 -2.850 12.155 1.00 98.50 186 ARG A CA 1
ATOM 1355 C C . ARG A 1 186 ? -1.537 -2.479 12.092 1.00 98.50 186 ARG A C 1
ATOM 1357 O O . ARG A 1 186 ? -1.880 -1.370 11.697 1.00 98.50 186 ARG A O 1
ATOM 1364 N N . PHE A 1 187 ? -2.409 -3.390 12.497 1.00 98.50 187 PHE A N 1
ATOM 1365 C CA . PHE A 1 187 ? -3.840 -3.151 12.676 1.00 98.50 187 PHE A CA 1
ATOM 1366 C C . PHE A 1 187 ? -4.122 -3.009 14.163 1.00 98.50 187 PHE A C 1
ATOM 1368 O O . PHE A 1 187 ? -3.696 -3.851 14.952 1.00 98.50 187 PHE A O 1
ATOM 1375 N N . TYR A 1 188 ? -4.861 -1.970 14.524 1.00 98.44 188 TYR A N 1
ATOM 1376 C CA . TYR A 1 188 ? -5.215 -1.637 15.893 1.00 98.44 188 TYR A CA 1
ATOM 1377 C C . TYR A 1 188 ? -6.719 -1.768 16.110 1.00 98.44 188 TYR A C 1
ATOM 1379 O O . TYR A 1 188 ? -7.511 -1.389 15.243 1.00 98.44 188 TYR A O 1
ATOM 1387 N N . ASP A 1 189 ? -7.104 -2.248 17.288 1.00 97.75 189 ASP A N 1
ATOM 1388 C CA . ASP A 1 189 ? -8.480 -2.180 17.777 1.00 97.75 189 ASP A CA 1
ATOM 1389 C C . ASP A 1 189 ? -8.808 -0.818 18.427 1.00 97.75 189 ASP A C 1
ATOM 1391 O O . ASP A 1 189 ? -7.976 0.093 18.478 1.00 97.75 189 ASP A O 1
ATOM 1395 N N . ALA A 1 190 ? -10.035 -0.683 18.943 1.00 96.75 190 ALA A N 1
ATOM 1396 C CA . ALA A 1 190 ? -10.505 0.520 19.636 1.00 96.75 190 ALA A CA 1
ATOM 1397 C C . ALA A 1 190 ? -9.742 0.842 20.930 1.00 96.75 190 ALA A C 1
ATOM 1399 O O . ALA A 1 190 ? -9.726 1.992 21.364 1.00 96.75 190 ALA A O 1
ATOM 1400 N N . ALA A 1 191 ? -9.134 -0.163 21.565 1.00 97.38 191 ALA A N 1
ATOM 1401 C CA . ALA A 1 191 ? -8.329 0.018 22.768 1.00 97.38 191 ALA A CA 1
ATOM 1402 C C . ALA A 1 191 ? -6.887 0.445 22.438 1.00 97.38 191 ALA A C 1
ATOM 1404 O O . ALA A 1 191 ? -6.110 0.725 23.349 1.00 97.38 191 ALA A O 1
ATOM 1405 N N . GLY A 1 192 ? -6.523 0.500 21.152 1.00 96.38 192 GLY A N 1
ATOM 1406 C CA . GLY A 1 192 ? -5.163 0.769 20.704 1.00 96.38 192 GLY A CA 1
ATOM 1407 C C . GLY A 1 192 ? -4.238 -0.444 20.813 1.00 96.38 192 GLY A C 1
ATOM 1408 O O . GLY A 1 192 ? -3.021 -0.271 20.751 1.00 96.38 192 GLY A O 1
ATOM 1409 N N . SER A 1 193 ? -4.782 -1.655 20.949 1.00 97.94 193 SER A N 1
ATOM 1410 C CA . SER A 1 193 ? -4.003 -2.896 20.929 1.00 97.94 193 SER A CA 1
ATOM 1411 C C . SER A 1 193 ? -3.765 -3.349 19.494 1.00 97.94 193 SER A C 1
ATOM 1413 O O . SER A 1 193 ? -4.667 -3.289 18.659 1.00 97.94 193 SER A O 1
ATOM 1415 N N . VAL A 1 194 ? -2.555 -3.831 19.207 1.00 97.81 194 VAL A N 1
ATOM 1416 C CA . VAL A 1 194 ? -2.230 -4.423 17.904 1.00 97.81 194 VAL A CA 1
ATOM 1417 C C . VAL A 1 194 ? -2.885 -5.799 17.804 1.00 97.81 194 VAL A C 1
ATOM 1419 O O . VAL A 1 194 ? -2.585 -6.686 18.600 1.00 97.81 194 VAL A O 1
ATOM 1422 N N . ILE A 1 195 ? -3.761 -5.977 16.817 1.00 97.00 195 ILE A N 1
ATOM 1423 C CA . ILE A 1 195 ? -4.492 -7.231 16.568 1.00 97.00 195 ILE A CA 1
ATOM 1424 C C . ILE A 1 195 ? -3.935 -8.019 15.380 1.00 97.00 195 ILE A C 1
ATOM 1426 O O . ILE A 1 195 ? -4.051 -9.239 15.339 1.00 97.00 195 ILE A O 1
ATOM 1430 N N . HIS A 1 196 ? -3.279 -7.335 14.442 1.00 97.62 196 HIS A N 1
ATOM 1431 C CA . HIS A 1 196 ? -2.521 -7.955 13.360 1.00 97.62 196 HIS A CA 1
ATOM 1432 C C . HIS A 1 196 ? -1.272 -7.130 13.085 1.00 97.62 196 HIS A C 1
ATOM 1434 O O . HIS A 1 196 ? -1.328 -5.900 13.108 1.00 97.62 196 HIS A O 1
ATOM 1440 N N . GLN A 1 197 ? -0.157 -7.787 12.789 1.00 97.94 197 GLN A N 1
ATOM 1441 C CA . GLN A 1 197 ? 1.061 -7.095 12.394 1.00 97.94 197 GLN A CA 1
ATOM 1442 C C . GLN A 1 197 ? 1.915 -7.934 11.463 1.00 97.94 197 GLN A C 1
ATOM 1444 O O . GLN A 1 197 ? 1.788 -9.156 11.417 1.00 97.94 197 GLN A O 1
ATOM 1449 N N . GLY A 1 198 ? 2.789 -7.265 10.728 1.00 97.12 198 GLY A N 1
ATOM 1450 C CA . GLY A 1 198 ? 3.793 -7.913 9.911 1.00 97.12 198 GLY A CA 1
ATOM 1451 C C . GLY A 1 198 ? 4.794 -6.918 9.362 1.00 97.12 198 GLY A C 1
ATOM 1452 O O . GLY A 1 198 ? 4.537 -5.710 9.344 1.00 97.12 198 GLY A O 1
ATOM 1453 N N . SER A 1 199 ? 5.935 -7.423 8.916 1.00 96.88 199 SER A N 1
ATOM 1454 C CA . SER A 1 199 ? 6.956 -6.600 8.281 1.00 96.88 199 SER A CA 1
ATOM 1455 C C . SER A 1 199 ? 7.693 -7.367 7.196 1.00 96.88 199 SER A C 1
ATOM 1457 O O . SER A 1 199 ? 7.817 -8.589 7.257 1.00 96.88 199 SER A O 1
ATOM 1459 N N . ALA A 1 200 ? 8.184 -6.630 6.205 1.00 94.88 200 ALA A N 1
ATOM 1460 C CA . ALA A 1 200 ? 9.057 -7.162 5.173 1.00 94.88 200 ALA A CA 1
ATOM 1461 C C . ALA A 1 200 ? 10.109 -6.121 4.780 1.00 94.88 200 ALA A C 1
ATOM 1463 O O . ALA A 1 200 ? 9.888 -4.910 4.877 1.00 94.88 200 ALA A O 1
ATOM 1464 N N . ALA A 1 201 ? 11.258 -6.604 4.316 1.00 94.06 201 ALA A N 1
ATOM 1465 C CA . ALA A 1 201 ? 12.269 -5.775 3.678 1.00 94.06 201 ALA A CA 1
ATOM 1466 C C . ALA A 1 201 ? 12.093 -5.803 2.155 1.00 94.06 201 ALA A C 1
ATOM 1468 O O . ALA A 1 201 ? 11.756 -6.839 1.579 1.00 94.06 201 ALA A O 1
ATOM 1469 N N . ALA A 1 202 ? 12.352 -4.672 1.507 1.00 90.88 202 ALA A N 1
ATOM 1470 C CA . ALA A 1 202 ? 12.429 -4.543 0.061 1.00 90.88 202 ALA A CA 1
ATOM 1471 C C . ALA A 1 202 ? 13.851 -4.142 -0.325 1.00 90.88 202 ALA A C 1
ATOM 1473 O O . ALA A 1 202 ? 14.365 -3.143 0.177 1.00 90.88 202 ALA A O 1
ATOM 1474 N N . ASN A 1 203 ? 14.475 -4.895 -1.227 1.00 92.06 203 ASN A N 1
ATOM 1475 C CA . ASN A 1 203 ? 15.751 -4.496 -1.810 1.00 92.06 203 ASN A CA 1
ATOM 1476 C C . ASN A 1 203 ? 15.505 -3.441 -2.889 1.00 92.06 203 ASN A C 1
ATOM 1478 O O . ASN A 1 203 ? 14.590 -3.573 -3.706 1.00 92.06 203 ASN A O 1
ATOM 1482 N N . PHE A 1 204 ? 16.326 -2.397 -2.897 1.00 91.75 204 PHE A N 1
ATOM 1483 C CA . PHE A 1 204 ? 16.260 -1.355 -3.906 1.00 91.75 204 PHE A CA 1
ATOM 1484 C C . PHE A 1 204 ? 17.079 -1.736 -5.128 1.00 91.75 204 PHE A C 1
ATOM 1486 O O . PHE A 1 204 ? 18.214 -2.205 -5.036 1.00 91.75 204 PHE A O 1
ATOM 1493 N N . LEU A 1 205 ? 16.509 -1.478 -6.299 1.00 85.56 205 LEU A N 1
ATOM 1494 C CA . LEU A 1 205 ? 17.168 -1.746 -7.566 1.00 85.56 205 LEU A CA 1
ATOM 1495 C C . LEU A 1 205 ? 18.223 -0.669 -7.820 1.00 85.56 205 LEU A C 1
ATOM 1497 O O . LEU A 1 205 ? 17.923 0.524 -7.768 1.00 85.56 205 LEU A O 1
ATOM 1501 N N . GLY A 1 206 ? 19.449 -1.078 -8.147 1.00 83.69 206 GLY A N 1
ATOM 1502 C CA . GLY A 1 206 ? 20.511 -0.140 -8.531 1.00 83.69 206 GLY A CA 1
ATOM 1503 C C . GLY A 1 206 ? 20.235 0.591 -9.853 1.00 83.69 206 GLY A C 1
ATOM 1504 O O . GLY A 1 206 ? 20.804 1.649 -10.102 1.00 83.69 206 GLY A O 1
ATOM 1505 N N . ALA A 1 207 ? 19.353 0.045 -10.692 1.00 80.00 207 ALA A N 1
ATOM 1506 C CA . ALA A 1 207 ? 18.897 0.648 -11.937 1.00 80.00 207 ALA A CA 1
ATOM 1507 C C . ALA A 1 207 ? 17.475 0.164 -12.272 1.00 80.00 207 ALA A C 1
ATOM 1509 O O . ALA A 1 207 ? 17.054 -0.881 -11.767 1.00 80.00 207 ALA A O 1
ATOM 1510 N N . PRO A 1 208 ? 16.728 0.875 -13.135 1.00 72.75 208 PRO A N 1
ATOM 1511 C CA . PRO A 1 208 ? 15.443 0.392 -13.616 1.00 72.75 208 PRO A CA 1
ATOM 1512 C C . PRO A 1 208 ? 15.581 -0.953 -14.324 1.00 72.75 208 PRO A C 1
ATOM 1514 O O . PRO A 1 208 ? 16.428 -1.124 -15.202 1.00 72.75 208 PRO A O 1
ATOM 1517 N N . ALA A 1 209 ? 14.706 -1.884 -13.966 1.00 66.06 209 ALA A N 1
ATOM 1518 C CA . ALA A 1 209 ? 14.628 -3.206 -14.559 1.00 66.06 209 ALA A CA 1
ATOM 1519 C C . ALA A 1 209 ? 13.192 -3.484 -14.996 1.00 66.06 209 ALA A C 1
ATOM 1521 O O . ALA A 1 209 ? 12.257 -2.973 -14.366 1.00 66.06 209 ALA A O 1
ATOM 1522 N N . PRO A 1 210 ? 12.994 -4.281 -16.056 1.00 63.41 210 PRO A N 1
ATOM 1523 C CA . PRO A 1 210 ? 11.654 -4.663 -16.435 1.00 63.41 210 PRO A CA 1
ATOM 1524 C C . PRO A 1 210 ? 11.037 -5.568 -15.360 1.00 63.41 210 PRO A C 1
ATOM 1526 O O . PRO A 1 210 ? 11.740 -6.282 -14.640 1.00 63.41 210 PRO A O 1
ATOM 1529 N N . GLN A 1 211 ? 9.716 -5.478 -15.200 1.00 63.03 211 GLN A N 1
ATOM 1530 C CA . GLN A 1 211 ? 8.994 -6.162 -14.127 1.00 63.03 211 GLN A CA 1
ATOM 1531 C C . GLN A 1 211 ? 7.652 -6.709 -14.580 1.00 63.03 211 GLN A C 1
ATOM 1533 O O . GLN A 1 211 ? 6.946 -6.073 -15.358 1.00 63.03 211 GLN A O 1
ATOM 1538 N N . VAL A 1 212 ? 7.297 -7.866 -14.021 1.00 61.03 212 VAL A N 1
ATOM 1539 C CA . VAL A 1 212 ? 6.033 -8.566 -14.245 1.00 61.03 212 VAL A CA 1
ATOM 1540 C C . VAL A 1 212 ? 5.158 -8.384 -13.013 1.00 61.03 212 VAL A C 1
ATOM 1542 O O . VAL A 1 212 ? 5.527 -8.816 -11.922 1.00 61.03 212 VAL A O 1
ATOM 1545 N N . GLN A 1 213 ? 3.998 -7.752 -13.176 1.00 65.25 213 GLN A N 1
ATOM 1546 C CA . GLN A 1 213 ? 3.092 -7.470 -12.061 1.00 65.25 213 GLN A CA 1
ATOM 1547 C C . GLN A 1 213 ? 1.639 -7.787 -12.426 1.00 65.25 213 GLN A C 1
ATOM 1549 O O . GLN A 1 213 ? 1.260 -7.599 -13.589 1.00 65.25 213 GLN A O 1
ATOM 1554 N N . PRO A 1 214 ? 0.812 -8.260 -11.469 1.00 62.56 214 PRO A N 1
ATOM 1555 C CA . PRO A 1 214 ? -0.614 -8.452 -11.703 1.00 62.56 214 PRO A CA 1
ATOM 1556 C C . PRO A 1 214 ? -1.243 -7.147 -12.191 1.00 62.56 214 PRO A C 1
ATOM 1558 O O . PRO A 1 214 ? -1.093 -6.101 -11.557 1.00 62.56 214 PRO A O 1
ATOM 1561 N N . ASN A 1 215 ? -1.925 -7.202 -13.331 1.00 61.47 215 ASN A N 1
ATOM 1562 C CA . ASN A 1 215 ? -2.508 -6.014 -13.935 1.00 61.47 215 ASN A CA 1
ATOM 1563 C C . ASN A 1 215 ? -3.645 -5.433 -13.070 1.00 61.47 215 ASN A C 1
ATOM 1565 O O . ASN A 1 215 ? -4.399 -6.152 -12.408 1.00 61.47 215 ASN A O 1
ATOM 1569 N N . ASN A 1 216 ? -3.779 -4.113 -13.119 1.00 60.09 216 ASN A N 1
ATOM 1570 C CA . ASN A 1 216 ? -4.855 -3.327 -12.526 1.00 60.09 216 ASN A CA 1
ATOM 1571 C C . ASN A 1 216 ? -5.775 -2.672 -13.579 1.00 60.09 216 ASN A C 1
ATOM 1573 O O . ASN A 1 216 ? -6.784 -2.070 -13.216 1.00 60.09 216 ASN A O 1
ATOM 1577 N N . PHE A 1 217 ? -5.453 -2.788 -14.872 1.00 57.34 217 PHE A N 1
ATOM 1578 C CA . PHE A 1 217 ? -6.270 -2.296 -15.975 1.00 57.34 217 PHE A CA 1
ATOM 1579 C C . PHE A 1 217 ? -7.373 -3.305 -16.327 1.00 57.34 217 PHE A C 1
ATOM 1581 O O . PHE A 1 217 ? -7.064 -4.452 -16.663 1.00 57.34 217 PHE A O 1
ATOM 1588 N N . PRO A 1 218 ? -8.651 -2.897 -16.287 1.00 53.31 218 PRO A N 1
ATOM 1589 C CA . PRO A 1 218 ? -9.753 -3.760 -16.694 1.00 53.31 218 PRO A CA 1
ATOM 1590 C C . PRO A 1 218 ? -9.775 -3.951 -18.221 1.00 53.31 218 PRO A C 1
ATOM 1592 O O . PRO A 1 218 ? -9.652 -2.971 -18.960 1.00 53.31 218 PRO A O 1
ATOM 1595 N N . ASP A 1 219 ? -10.006 -5.173 -18.715 1.00 52.22 219 ASP A N 1
ATOM 1596 C CA . ASP A 1 219 ? -10.334 -5.411 -20.132 1.00 52.22 219 ASP A CA 1
ATOM 1597 C C . ASP A 1 219 ? -11.834 -5.208 -20.357 1.00 52.22 219 ASP A C 1
ATOM 1599 O O . ASP A 1 219 ? -12.658 -5.895 -19.753 1.00 52.22 219 ASP A O 1
ATOM 1603 N N . LYS A 1 220 ? -12.213 -4.245 -21.208 1.00 56.09 220 LYS A N 1
ATOM 1604 C CA . LYS A 1 220 ? -13.624 -3.901 -21.494 1.00 56.09 220 LYS A CA 1
ATOM 1605 C C . LYS A 1 220 ? -14.475 -3.748 -20.226 1.00 56.09 220 LYS A C 1
ATOM 1607 O O . LYS A 1 220 ? -15.633 -4.150 -20.196 1.00 56.09 220 LYS A O 1
ATOM 1612 N N . GLN A 1 221 ? -13.890 -3.145 -19.192 1.00 55.38 221 GLN A N 1
ATOM 1613 C CA . GLN A 1 221 ? -14.506 -2.971 -17.877 1.00 55.38 221 GLN A CA 1
ATOM 1614 C C . GLN A 1 221 ? -14.751 -4.267 -17.091 1.00 55.38 221 GLN A C 1
ATOM 1616 O O . GLN A 1 221 ? -15.505 -4.195 -16.143 1.00 55.38 221 GLN A O 1
ATOM 1621 N N . ARG A 1 222 ? -14.151 -5.421 -17.409 1.00 52.56 222 ARG A N 1
ATOM 1622 C CA . ARG A 1 222 ? -14.256 -6.649 -16.591 1.00 52.56 222 ARG A CA 1
ATOM 1623 C C . ARG A 1 222 ? -13.014 -6.854 -15.726 1.00 52.56 222 ARG A C 1
ATOM 1625 O O . ARG A 1 222 ? -11.918 -6.436 -16.105 1.00 52.56 222 ARG A O 1
ATOM 1632 N N . SER A 1 223 ? -13.182 -7.500 -14.574 1.00 53.28 223 SER A N 1
ATOM 1633 C CA . SER A 1 223 ? -12.064 -7.877 -13.706 1.00 53.28 223 SER A CA 1
ATOM 1634 C C . SER A 1 223 ? -11.438 -9.208 -14.135 1.00 53.28 223 SER A C 1
ATOM 1636 O O . SER A 1 223 ? -12.078 -10.060 -14.751 1.00 53.28 223 SER A O 1
ATOM 1638 N N . HIS A 1 224 ? -10.160 -9.393 -13.803 1.00 59.94 224 HIS A N 1
ATOM 1639 C CA . HIS A 1 224 ? -9.398 -10.614 -14.052 1.00 59.94 224 HIS A CA 1
ATOM 1640 C C . HIS A 1 224 ? -9.191 -11.369 -12.736 1.00 59.94 224 HIS A C 1
ATOM 1642 O O . HIS A 1 224 ? -8.267 -11.063 -11.986 1.00 59.94 224 HIS A O 1
ATOM 1648 N N . ASN A 1 225 ? -10.056 -12.333 -12.432 1.00 50.00 225 ASN A N 1
ATOM 1649 C CA . ASN A 1 225 ? -9.898 -13.147 -11.226 1.00 50.00 225 ASN A CA 1
ATOM 1650 C C . ASN A 1 225 ? -8.689 -14.088 -11.332 1.00 50.00 225 ASN A C 1
ATOM 1652 O O . ASN A 1 225 ? -8.366 -14.575 -12.418 1.00 50.00 225 ASN A O 1
ATOM 1656 N N . TRP A 1 226 ? -8.043 -14.375 -10.197 1.00 52.44 226 TRP A N 1
ATOM 1657 C CA . TRP A 1 226 ? -7.016 -15.417 -10.132 1.00 52.44 226 TRP A CA 1
ATOM 1658 C C . TRP A 1 226 ? -7.603 -16.773 -10.487 1.00 52.44 226 TRP A C 1
ATOM 1660 O O . TRP A 1 226 ? -8.671 -17.157 -10.016 1.00 52.44 226 TRP A O 1
ATOM 1670 N N . GLN A 1 227 ? -6.855 -17.508 -11.303 1.00 48.91 227 GLN A N 1
ATOM 1671 C CA . GLN A 1 227 ? -7.054 -18.930 -11.486 1.00 48.91 227 GLN A CA 1
ATOM 1672 C C . GLN A 1 227 ? -5.702 -19.618 -11.332 1.00 48.91 227 GLN A C 1
ATOM 1674 O O . GLN A 1 227 ? -4.799 -19.432 -12.150 1.00 48.91 227 GLN A O 1
ATOM 1679 N N . THR A 1 228 ? -5.569 -20.439 -10.299 1.00 48.28 228 THR A N 1
ATOM 1680 C CA . THR A 1 228 ? -4.545 -21.479 -10.245 1.00 48.28 228 THR A CA 1
ATOM 1681 C C . THR A 1 228 ? -4.931 -22.582 -11.228 1.00 48.28 228 THR A C 1
ATOM 1683 O O . THR A 1 228 ? -6.061 -23.070 -11.233 1.00 48.28 228 THR A O 1
ATOM 1686 N N . ALA A 1 229 ? -4.000 -22.951 -12.104 1.00 50.16 229 ALA A N 1
ATOM 1687 C CA . ALA A 1 229 ? -4.176 -24.036 -13.060 1.00 50.16 229 ALA A CA 1
ATOM 1688 C C . ALA A 1 229 ? -3.104 -25.099 -12.806 1.00 50.16 229 ALA A C 1
ATOM 1690 O O . ALA A 1 229 ? -1.911 -24.794 -12.787 1.00 50.16 229 ALA A O 1
ATOM 1691 N N . ALA A 1 230 ? -3.527 -26.347 -12.612 1.00 50.00 230 ALA A N 1
ATOM 1692 C CA . ALA A 1 230 ? -2.608 -27.476 -12.519 1.00 50.00 230 ALA A CA 1
ATOM 1693 C C . ALA A 1 230 ? -1.965 -27.775 -13.892 1.00 50.00 230 ALA A C 1
ATOM 1695 O O . ALA A 1 230 ? -2.527 -27.400 -14.930 1.00 50.00 230 ALA A O 1
ATOM 1696 N N . PRO A 1 231 ? -0.826 -28.493 -13.942 1.00 47.28 231 PRO A N 1
ATOM 1697 C CA . PRO A 1 231 ? -0.257 -28.959 -15.204 1.00 47.28 231 PRO A CA 1
ATOM 1698 C C . PRO A 1 231 ? -1.304 -29.671 -16.075 1.00 47.28 231 PRO A C 1
ATOM 1700 O O . PRO A 1 231 ? -2.013 -30.563 -15.614 1.00 47.28 231 PRO A O 1
ATOM 1703 N N . GLY A 1 232 ? -1.417 -29.254 -17.338 1.00 49.78 232 GLY A N 1
ATOM 1704 C CA . GLY A 1 232 ? -2.396 -29.792 -18.291 1.00 49.78 232 GLY A CA 1
ATOM 1705 C C . GLY A 1 232 ? -3.776 -29.119 -18.267 1.00 49.78 232 GLY A C 1
ATOM 1706 O O . GLY A 1 232 ? -4.586 -29.383 -19.156 1.00 49.78 232 GLY A O 1
ATOM 1707 N N . GLN A 1 233 ? -4.053 -28.218 -17.320 1.00 50.62 233 GLN A N 1
ATOM 1708 C CA . GLN A 1 233 ? -5.263 -27.396 -17.352 1.00 50.62 233 GLN A CA 1
ATOM 1709 C C . GLN A 1 233 ? -5.095 -26.184 -18.277 1.00 50.62 233 GLN A C 1
ATOM 1711 O O . GLN A 1 233 ? -4.009 -25.631 -18.437 1.00 50.62 233 GLN A O 1
ATOM 1716 N N . THR A 1 234 ? -6.197 -25.757 -18.899 1.00 55.66 234 THR A N 1
ATOM 1717 C CA . THR A 1 234 ? -6.230 -24.518 -19.686 1.00 55.66 234 THR A CA 1
ATOM 1718 C C . THR A 1 234 ? -6.690 -23.362 -18.802 1.00 55.66 234 THR A C 1
ATOM 1720 O O . THR A 1 234 ? -7.786 -23.408 -18.243 1.00 55.66 234 THR A O 1
ATOM 1723 N N . LEU A 1 235 ? -5.868 -22.321 -18.718 1.00 53.31 235 LEU A N 1
ATOM 1724 C CA . LEU A 1 235 ? -6.173 -21.084 -18.005 1.00 53.31 235 LEU A CA 1
ATOM 1725 C C . LEU A 1 235 ? -7.343 -20.335 -18.685 1.00 53.31 235 LEU A C 1
ATOM 1727 O O . LEU A 1 235 ? -7.434 -20.323 -19.913 1.00 53.31 235 LEU A O 1
ATOM 1731 N N . GLY A 1 236 ? -8.254 -19.742 -17.908 1.00 51.62 236 GLY A N 1
ATOM 1732 C CA . GLY A 1 236 ? -9.429 -19.014 -18.413 1.00 51.62 236 GLY A CA 1
ATOM 1733 C C . GLY A 1 236 ? -10.626 -19.886 -18.819 1.00 51.62 236 GLY A C 1
ATOM 1734 O O . GLY A 1 236 ? -11.504 -19.415 -19.538 1.00 51.62 236 GLY A O 1
ATOM 1735 N N . LYS A 1 237 ? -10.669 -21.163 -18.405 1.00 49.91 237 LYS A N 1
ATOM 1736 C CA . LYS A 1 237 ? -11.807 -22.071 -18.673 1.00 49.91 237 LYS A CA 1
ATOM 1737 C C . LYS A 1 237 ? -12.796 -22.229 -17.515 1.00 49.91 237 LYS A C 1
ATOM 1739 O O . LYS A 1 237 ? -13.869 -22.787 -17.741 1.00 49.91 237 LYS A O 1
ATOM 1744 N N . ALA A 1 238 ? -12.479 -21.774 -16.299 1.00 50.16 238 ALA A N 1
ATOM 1745 C CA . ALA A 1 238 ? -13.455 -21.818 -15.209 1.00 50.16 238 ALA A CA 1
ATOM 1746 C C . ALA A 1 238 ? -14.539 -20.742 -15.441 1.00 50.16 238 ALA A C 1
ATOM 1748 O O . ALA A 1 238 ? -14.186 -19.597 -15.753 1.00 50.16 238 ALA A O 1
ATOM 1749 N N . PRO A 1 239 ? -15.843 -21.073 -15.324 1.00 47.28 239 PRO A N 1
ATOM 1750 C CA . PRO A 1 239 ? -16.925 -20.114 -15.531 1.00 47.28 239 PRO A CA 1
ATOM 1751 C C . PRO A 1 239 ? -16.716 -18.831 -14.717 1.00 47.28 239 PRO A C 1
ATOM 1753 O O . PRO A 1 239 ? -16.570 -18.878 -13.501 1.00 47.28 239 PRO A O 1
ATOM 1756 N N . GLY A 1 240 ? -16.682 -17.686 -15.404 1.00 48.72 240 GLY A N 1
ATOM 1757 C CA . GLY A 1 240 ? -16.525 -16.375 -14.767 1.00 48.72 240 GLY A CA 1
ATOM 1758 C C . GLY A 1 240 ? -15.093 -15.995 -14.355 1.00 48.72 240 GLY A C 1
ATOM 1759 O O . GLY A 1 240 ? -14.909 -15.026 -13.621 1.00 48.72 240 GLY A O 1
ATOM 1760 N N . THR A 1 241 ? -14.078 -16.708 -14.854 1.00 47.22 241 THR A N 1
ATOM 1761 C CA . THR A 1 241 ? -12.659 -16.337 -14.705 1.00 47.22 241 THR A CA 1
ATOM 1762 C C . THR A 1 241 ? -12.060 -15.910 -16.048 1.00 47.22 241 THR A C 1
ATOM 1764 O O . THR A 1 241 ? -12.377 -16.484 -17.090 1.00 47.22 241 THR A O 1
ATOM 1767 N N . LEU A 1 242 ? -11.198 -14.891 -16.029 1.00 49.09 242 LEU A N 1
ATOM 1768 C CA . LEU A 1 242 ? -10.352 -14.497 -17.158 1.00 49.09 242 LEU A CA 1
ATOM 1769 C C . LEU A 1 242 ? -8.886 -14.676 -16.748 1.00 49.09 242 LEU A C 1
ATOM 1771 O O . LEU A 1 242 ? -8.571 -14.454 -15.580 1.00 49.09 242 LEU A O 1
ATOM 1775 N N . PRO A 1 243 ? -7.984 -15.041 -17.678 1.00 52.81 243 PRO A N 1
ATOM 1776 C CA . PRO A 1 243 ? -6.550 -15.022 -17.422 1.00 52.81 243 PRO A CA 1
ATOM 1777 C C . PRO A 1 243 ? -6.107 -13.700 -16.798 1.00 52.81 243 PRO A C 1
ATOM 1779 O O . PRO A 1 243 ? -6.459 -12.637 -17.311 1.00 52.81 243 PRO A O 1
ATOM 1782 N N . ILE A 1 244 ? -5.277 -13.744 -15.753 1.00 53.66 244 ILE A N 1
ATOM 1783 C CA . ILE A 1 244 ? -4.599 -12.530 -15.297 1.00 53.66 244 ILE A CA 1
ATOM 1784 C C . ILE A 1 244 ? -3.637 -12.102 -16.391 1.00 53.66 244 ILE A C 1
ATOM 1786 O O . ILE A 1 244 ? -2.641 -12.766 -16.676 1.00 53.66 244 ILE A O 1
ATOM 1790 N N . SER A 1 245 ? -3.927 -10.959 -16.996 1.00 52.28 245 SER A N 1
ATOM 1791 C CA . SER A 1 245 ? -2.908 -10.201 -17.702 1.00 52.28 245 SER A CA 1
ATOM 1792 C C . SER A 1 245 ? -1.862 -9.770 -16.678 1.00 52.28 245 SER A C 1
ATOM 1794 O O . SER A 1 245 ? -2.209 -9.144 -15.676 1.00 52.28 245 SER A O 1
ATOM 1796 N N . PHE A 1 246 ? -0.601 -10.087 -16.919 1.00 58.00 246 PHE A N 1
ATOM 1797 C CA . PHE A 1 246 ? 0.497 -9.39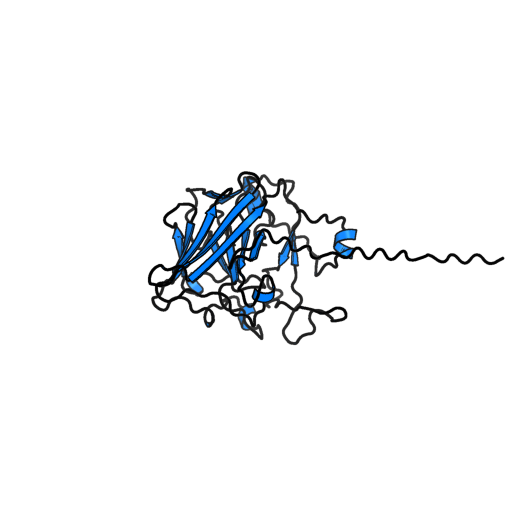7 -16.263 1.00 58.00 246 PHE A CA 1
ATOM 1798 C C . PHE A 1 246 ? 0.911 -8.235 -17.156 1.00 58.00 246 PHE A C 1
ATOM 1800 O O . PHE A 1 246 ? 0.842 -8.351 -18.379 1.00 58.00 246 PHE A O 1
ATOM 1807 N N . MET A 1 247 ? 1.322 -7.116 -16.566 1.00 58.84 247 MET A N 1
ATOM 1808 C CA . MET A 1 247 ? 1.988 -6.074 -17.339 1.00 58.84 247 MET A CA 1
ATOM 1809 C C . MET A 1 247 ? 3.491 -6.261 -17.205 1.00 58.84 247 MET A C 1
ATOM 1811 O O . MET A 1 247 ? 4.004 -6.312 -16.087 1.00 58.84 247 MET A O 1
ATOM 1815 N N . LEU A 1 248 ? 4.161 -6.389 -18.350 1.00 58.25 248 LEU A N 1
ATOM 1816 C CA . LEU A 1 248 ? 5.603 -6.245 -18.447 1.00 58.25 248 LEU A CA 1
ATOM 1817 C C . LEU A 1 248 ? 5.906 -4.768 -18.682 1.00 58.25 248 LEU A C 1
ATOM 1819 O O . LEU A 1 248 ? 5.520 -4.207 -19.712 1.00 58.25 248 LEU A O 1
ATOM 1823 N N . TYR A 1 249 ? 6.567 -4.136 -17.724 1.00 60.34 249 TYR A N 1
ATOM 1824 C CA . TYR A 1 249 ? 7.074 -2.781 -17.904 1.00 60.34 249 TYR A CA 1
ATOM 1825 C C . TYR A 1 249 ? 8.469 -2.820 -18.509 1.00 60.34 249 TYR A C 1
ATOM 1827 O O . TYR A 1 249 ? 9.279 -3.648 -18.104 1.00 60.34 249 TYR A O 1
ATOM 1835 N N . ASP A 1 250 ? 8.737 -1.926 -19.458 1.00 57.50 250 ASP A N 1
ATOM 1836 C CA . ASP A 1 250 ? 10.090 -1.706 -19.965 1.00 57.50 250 ASP A CA 1
ATOM 1837 C C . ASP A 1 250 ? 10.943 -0.993 -18.902 1.00 57.50 250 ASP A C 1
ATOM 1839 O O . ASP A 1 250 ? 10.414 -0.312 -18.019 1.00 57.50 250 ASP A O 1
ATOM 1843 N N . ALA A 1 251 ? 12.264 -1.124 -18.986 1.00 63.28 251 ALA A N 1
ATOM 1844 C CA . ALA A 1 251 ? 13.183 -0.375 -18.143 1.00 63.28 251 ALA A CA 1
ATOM 1845 C C . ALA A 1 251 ? 13.255 1.086 -18.630 1.00 63.28 251 ALA A C 1
ATOM 1847 O O . ALA A 1 251 ? 13.758 1.329 -19.731 1.00 63.28 251 ALA A O 1
ATOM 1848 N N . PRO A 1 252 ? 12.822 2.093 -17.845 1.00 68.31 252 PRO A N 1
ATOM 1849 C CA . PRO A 1 252 ? 12.944 3.501 -18.221 1.00 68.31 252 PRO A CA 1
ATOM 1850 C C . PRO A 1 252 ? 14.394 4.009 -18.098 1.00 68.31 252 PRO A C 1
ATOM 1852 O O . PRO A 1 252 ? 14.696 4.864 -17.270 1.00 68.31 252 PRO A O 1
ATOM 1855 N N . LYS A 1 253 ? 15.303 3.487 -18.931 1.00 69.44 253 LYS A N 1
ATOM 1856 C CA . LYS A 1 253 ? 16.750 3.782 -18.897 1.00 69.44 253 LYS A CA 1
ATOM 1857 C C . LYS A 1 253 ? 17.087 5.252 -19.180 1.00 69.44 253 LYS A C 1
ATOM 1859 O O . LYS A 1 253 ? 18.118 5.728 -18.722 1.00 69.44 253 LYS A O 1
ATOM 1864 N N . ASP A 1 254 ? 16.195 5.963 -19.869 1.00 76.56 254 ASP A N 1
ATOM 1865 C CA . ASP A 1 254 ? 16.375 7.369 -20.256 1.00 76.56 254 ASP A CA 1
ATOM 1866 C C . ASP A 1 254 ? 15.638 8.359 -19.330 1.00 76.56 254 ASP A C 1
ATOM 1868 O O . ASP A 1 254 ? 15.480 9.528 -19.681 1.00 76.56 254 ASP A O 1
ATOM 1872 N N . VAL A 1 255 ? 15.118 7.906 -18.182 1.00 74.25 255 VAL A N 1
ATOM 1873 C CA . VAL A 1 255 ? 14.358 8.745 -17.238 1.00 74.25 255 VAL A CA 1
ATOM 1874 C C . VAL A 1 255 ? 15.182 8.978 -15.976 1.00 74.25 255 VAL A C 1
ATOM 1876 O O . VAL A 1 255 ? 15.689 8.034 -15.371 1.00 74.25 255 VAL A O 1
ATOM 1879 N N . ALA A 1 256 ? 15.300 10.237 -15.552 1.00 76.81 256 ALA A N 1
ATOM 1880 C CA . ALA A 1 256 ? 16.011 10.580 -14.324 1.00 76.81 256 ALA A CA 1
ATOM 1881 C C . ALA A 1 256 ? 15.309 9.971 -13.087 1.00 76.81 256 ALA A C 1
ATOM 1883 O O . ALA A 1 256 ? 14.076 9.952 -13.054 1.00 76.81 256 ALA A O 1
ATOM 1884 N N . PRO A 1 257 ? 16.037 9.545 -12.032 1.00 76.38 257 PRO A N 1
ATOM 1885 C CA . PRO A 1 257 ? 15.445 8.917 -10.840 1.00 76.38 257 PRO A CA 1
ATOM 1886 C C . PRO A 1 257 ? 14.267 9.686 -10.225 1.00 76.38 257 PRO A C 1
ATOM 1888 O O . PRO A 1 257 ? 13.236 9.101 -9.892 1.00 76.38 257 PRO A O 1
ATOM 1891 N N . ALA A 1 258 ? 14.366 11.018 -10.163 1.00 75.12 258 ALA A N 1
ATOM 1892 C CA . ALA A 1 258 ? 13.304 11.880 -9.642 1.00 75.12 258 ALA A CA 1
ATOM 1893 C C . ALA A 1 258 ? 11.986 11.784 -10.440 1.00 75.12 258 ALA A C 1
ATOM 1895 O O . ALA A 1 258 ? 10.904 11.959 -9.878 1.00 75.12 258 ALA A O 1
ATOM 1896 N N . GLU A 1 259 ? 12.061 11.464 -11.731 1.00 73.31 259 GLU A N 1
ATOM 1897 C CA . GLU A 1 259 ? 10.934 11.416 -12.667 1.00 73.31 259 GLU A CA 1
ATOM 1898 C C . GLU A 1 259 ? 10.441 9.986 -12.930 1.00 73.31 259 GLU A C 1
ATOM 1900 O O . GLU A 1 259 ? 9.381 9.804 -13.531 1.00 73.31 259 GLU A O 1
ATOM 1905 N N . MET A 1 260 ? 11.152 8.958 -12.448 1.00 71.62 260 MET A N 1
ATOM 1906 C CA . MET A 1 260 ? 10.846 7.546 -12.729 1.00 71.62 260 MET A CA 1
ATOM 1907 C C . MET A 1 260 ? 9.432 7.124 -12.322 1.00 71.62 260 MET A C 1
ATOM 1909 O O . MET A 1 260 ? 8.829 6.298 -12.999 1.00 71.62 260 MET A O 1
ATOM 1913 N N . HIS A 1 261 ? 8.863 7.729 -11.277 1.00 65.25 261 HIS A N 1
ATOM 1914 C CA . HIS A 1 261 ? 7.484 7.467 -10.848 1.00 65.25 261 HIS A CA 1
ATOM 1915 C C . HIS A 1 261 ? 6.426 7.818 -11.913 1.00 65.25 261 HIS A C 1
ATOM 1917 O O . HIS A 1 261 ? 5.288 7.356 -11.843 1.00 65.25 261 HIS A O 1
ATOM 1923 N N . THR A 1 262 ? 6.787 8.623 -12.916 1.00 66.50 262 THR A N 1
ATOM 1924 C CA . THR A 1 262 ? 5.916 8.983 -14.045 1.00 66.50 262 THR A CA 1
ATOM 1925 C C . THR A 1 262 ? 6.068 8.046 -15.248 1.00 66.50 262 THR A C 1
ATOM 1927 O O . THR A 1 262 ? 5.245 8.083 -16.168 1.00 66.50 262 THR A O 1
ATOM 1930 N N . ALA A 1 263 ? 7.089 7.182 -15.259 1.00 63.72 263 ALA A N 1
ATOM 1931 C CA . ALA A 1 263 ? 7.381 6.296 -16.375 1.00 63.72 263 ALA A CA 1
ATOM 1932 C C . ALA A 1 263 ? 6.411 5.102 -16.407 1.00 63.72 263 ALA A C 1
ATOM 1934 O O . ALA A 1 263 ? 6.498 4.174 -15.608 1.00 63.72 263 ALA A O 1
ATOM 1935 N N . LYS A 1 264 ? 5.489 5.118 -17.377 1.00 60.44 264 LYS A N 1
ATOM 1936 C CA . LYS A 1 264 ? 4.428 4.104 -17.549 1.00 60.44 264 LYS A CA 1
ATOM 1937 C C . LYS A 1 264 ? 4.540 3.336 -18.870 1.00 60.44 264 LYS A C 1
ATOM 1939 O O . LYS A 1 264 ? 3.531 2.985 -19.479 1.00 60.44 264 LYS A O 1
ATOM 1944 N N . ARG A 1 265 ? 5.764 3.114 -19.364 1.00 57.16 265 ARG A N 1
ATOM 1945 C CA . ARG A 1 265 ? 6.003 2.428 -20.646 1.00 57.16 265 ARG A CA 1
ATOM 1946 C C . ARG A 1 265 ? 5.787 0.917 -20.486 1.00 57.16 265 ARG A C 1
ATOM 1948 O O . ARG A 1 265 ? 6.715 0.172 -20.194 1.00 57.16 265 ARG A O 1
ATOM 1955 N N . GLY A 1 266 ? 4.539 0.480 -20.634 1.00 50.56 266 GLY A N 1
ATOM 1956 C CA . GLY A 1 266 ? 4.201 -0.938 -20.742 1.00 50.56 266 GLY A CA 1
ATOM 1957 C C . GLY A 1 266 ? 4.600 -1.500 -22.109 1.00 50.56 266 GLY A C 1
ATOM 1958 O O . GLY A 1 266 ? 4.483 -0.816 -23.127 1.00 50.56 266 GLY A O 1
ATOM 1959 N N . MET A 1 267 ? 5.038 -2.756 -22.147 1.00 45.50 267 MET A N 1
ATOM 1960 C CA . MET A 1 267 ? 5.244 -3.489 -23.394 1.00 45.50 267 MET A CA 1
ATOM 1961 C C . MET A 1 267 ? 3.903 -4.072 -23.863 1.00 45.50 267 MET A C 1
ATOM 1963 O O . MET A 1 267 ? 3.368 -5.011 -23.272 1.00 45.50 267 MET A O 1
ATOM 1967 N N . LEU A 1 268 ? 3.331 -3.489 -24.921 1.00 39.34 268 LEU A N 1
ATOM 1968 C CA . LEU A 1 268 ? 2.099 -3.979 -25.549 1.00 39.34 268 LEU A CA 1
ATOM 1969 C C . LEU A 1 268 ? 2.310 -5.375 -26.163 1.00 39.34 268 LEU A C 1
ATOM 1971 O O . LEU A 1 268 ? 3.320 -5.625 -26.813 1.00 39.34 268 LEU A O 1
ATOM 1975 N N . GLY A 1 269 ? 1.320 -6.263 -26.009 1.00 36.75 269 GLY A N 1
ATOM 1976 C CA . GLY A 1 269 ? 1.289 -7.585 -26.661 1.00 36.75 269 GLY A CA 1
ATOM 1977 C C . GLY A 1 269 ? 1.780 -8.758 -25.809 1.00 36.75 269 GLY A C 1
ATOM 1978 O O . GLY A 1 269 ? 1.801 -9.893 -26.281 1.00 36.75 269 GLY A O 1
ATOM 1979 N N . VAL A 1 270 ? 2.135 -8.512 -24.550 1.00 38.53 270 VAL A N 1
ATOM 1980 C CA . VAL A 1 270 ? 2.662 -9.535 -23.649 1.00 38.53 270 VAL A CA 1
ATOM 1981 C C . VAL A 1 270 ? 1.541 -10.053 -22.740 1.00 38.53 270 VAL A C 1
ATOM 1983 O O . VAL A 1 270 ? 1.152 -9.399 -21.779 1.00 38.53 270 VAL A O 1
ATOM 1986 N N . GLY A 1 271 ? 0.961 -11.205 -23.094 1.00 46.19 271 GLY A N 1
ATOM 1987 C CA . GLY A 1 271 ? 0.019 -11.944 -22.244 1.00 46.19 271 GLY A CA 1
ATOM 1988 C C . GLY A 1 271 ? 0.733 -12.752 -21.153 1.00 46.19 271 GLY A C 1
ATOM 1989 O O . GLY A 1 271 ? 1.832 -12.406 -20.728 1.00 46.19 271 GLY A O 1
ATOM 1990 N N . VAL A 1 272 ? 0.133 -13.868 -20.720 1.00 45.03 272 VAL A N 1
ATOM 1991 C CA . VAL A 1 272 ? 0.832 -14.873 -19.898 1.00 45.03 272 VAL A CA 1
ATOM 1992 C C . VAL A 1 272 ? 2.046 -15.373 -20.685 1.00 45.03 272 VAL A C 1
ATOM 1994 O O . VAL A 1 272 ? 1.894 -16.122 -21.649 1.00 45.03 272 VAL A O 1
ATOM 1997 N N . LEU A 1 273 ? 3.245 -14.942 -20.297 1.00 45.47 273 LEU A N 1
ATOM 1998 C CA . LEU A 1 273 ? 4.483 -15.476 -20.847 1.00 45.47 273 LEU A CA 1
ATOM 1999 C C . LEU A 1 273 ? 4.859 -16.741 -20.091 1.00 45.47 273 LEU A C 1
ATOM 2001 O O . LEU A 1 273 ? 5.021 -16.732 -18.871 1.00 45.47 273 LEU A O 1
ATOM 2005 N N . SER A 1 274 ? 5.033 -17.832 -20.830 1.00 42.78 274 SER A N 1
ATOM 2006 C CA . SER A 1 274 ? 5.714 -19.002 -20.292 1.00 42.78 274 SER A CA 1
ATOM 2007 C C . SER A 1 274 ? 7.146 -18.637 -19.927 1.00 42.78 274 SER A C 1
ATOM 2009 O O . SER A 1 274 ? 7.765 -17.746 -20.517 1.00 42.78 274 SER A O 1
ATOM 2011 N N . THR A 1 275 ? 7.722 -19.375 -18.989 1.00 42.72 275 THR A N 1
ATOM 2012 C CA . THR A 1 275 ? 9.111 -19.135 -18.619 1.00 42.72 275 THR A CA 1
ATOM 2013 C C . THR A 1 275 ? 10.090 -19.333 -19.775 1.00 42.72 275 THR A C 1
ATOM 2015 O O . THR A 1 275 ? 11.107 -18.654 -19.847 1.00 42.72 275 THR A O 1
ATOM 2018 N N . GLN A 1 276 ? 9.760 -20.216 -20.718 1.00 43.06 276 GLN A N 1
ATOM 2019 C CA . GLN A 1 276 ? 10.533 -20.399 -21.946 1.00 43.06 276 GLN A CA 1
ATOM 2020 C C . GLN A 1 276 ? 10.495 -19.156 -22.838 1.00 43.06 276 GLN A C 1
ATOM 2022 O O . GLN A 1 276 ? 11.513 -18.809 -23.425 1.00 43.06 276 GLN A O 1
ATOM 2027 N N . GLN A 1 277 ? 9.356 -18.460 -22.912 1.00 45.72 277 GLN A N 1
ATOM 2028 C CA . GLN A 1 277 ? 9.259 -17.194 -23.643 1.00 45.72 277 GLN A CA 1
ATOM 2029 C C . GLN A 1 277 ? 10.056 -16.088 -22.953 1.00 45.72 277 GLN A C 1
ATOM 2031 O O . GLN A 1 277 ? 10.772 -15.368 -23.635 1.00 45.72 277 GLN A O 1
ATOM 2036 N N . LEU A 1 278 ? 10.002 -15.993 -21.620 1.00 51.66 278 LEU A N 1
ATOM 2037 C CA . LEU A 1 278 ? 10.837 -15.050 -20.866 1.00 51.66 278 LEU A CA 1
ATOM 2038 C C . LEU A 1 278 ? 12.333 -15.314 -21.104 1.00 51.66 278 LEU A C 1
ATOM 2040 O O . LEU A 1 278 ? 13.074 -14.391 -21.425 1.00 51.66 278 LEU A O 1
ATOM 2044 N N . ALA A 1 279 ? 12.766 -16.574 -21.036 1.00 52.81 279 ALA A N 1
ATOM 2045 C CA . ALA A 1 279 ? 14.154 -16.951 -21.299 1.00 52.81 279 ALA A CA 1
ATOM 2046 C C . ALA A 1 279 ? 14.582 -16.667 -22.751 1.00 52.81 279 ALA A C 1
ATOM 2048 O O . ALA A 1 279 ? 15.680 -16.172 -22.982 1.00 52.81 279 ALA A O 1
ATOM 2049 N N . ALA A 1 280 ? 13.712 -16.934 -23.731 1.00 55.59 280 ALA A N 1
ATOM 2050 C CA . ALA A 1 280 ? 13.973 -16.642 -25.143 1.00 55.59 280 ALA A CA 1
ATOM 2051 C C . ALA A 1 280 ? 14.022 -15.137 -25.454 1.00 55.59 280 ALA A C 1
ATOM 2053 O O . ALA A 1 280 ? 14.625 -14.736 -26.444 1.00 55.59 280 ALA A O 1
ATOM 2054 N N . MET A 1 281 ? 13.390 -14.313 -24.617 1.00 58.25 281 MET A N 1
ATOM 2055 C CA . MET A 1 281 ? 13.475 -12.853 -24.668 1.00 58.25 281 MET A CA 1
ATOM 2056 C C . MET A 1 281 ? 14.709 -12.305 -23.936 1.00 58.25 281 MET A C 1
ATOM 2058 O O . MET A 1 281 ? 14.810 -11.092 -23.779 1.00 58.25 281 MET A O 1
ATOM 2062 N N . GLU A 1 282 ? 15.607 -13.176 -23.455 1.00 62.22 282 GLU A N 1
ATOM 2063 C CA . GLU A 1 282 ? 16.758 -12.812 -22.614 1.00 62.22 282 GLU A CA 1
ATOM 2064 C C . GLU A 1 282 ? 16.337 -11.996 -21.380 1.00 62.22 282 GLU A C 1
ATOM 2066 O O . GLU A 1 282 ? 17.066 -11.143 -20.876 1.00 62.22 282 GLU A O 1
ATOM 2071 N N . TYR A 1 283 ? 15.123 -12.253 -20.882 1.00 50.94 283 TYR A N 1
ATOM 2072 C CA . TYR A 1 283 ? 14.622 -11.611 -19.682 1.00 50.94 283 TYR A CA 1
ATOM 2073 C C . TYR A 1 283 ? 15.352 -12.185 -18.469 1.00 50.94 283 TYR A C 1
ATOM 2075 O O . TYR A 1 283 ? 15.012 -13.254 -17.953 1.00 50.94 283 TYR A O 1
ATOM 2083 N N . GLU A 1 284 ? 16.353 -11.457 -17.991 1.00 52.06 284 GLU A N 1
ATOM 2084 C CA . GLU A 1 284 ? 16.954 -11.721 -16.694 1.00 52.06 284 GLU A CA 1
ATOM 2085 C C . GLU A 1 284 ? 16.048 -11.147 -15.608 1.00 52.06 284 GLU A C 1
ATOM 2087 O O . GLU A 1 284 ? 15.851 -9.936 -15.488 1.00 52.06 284 GLU A O 1
ATOM 2092 N N . LYS A 1 285 ? 15.458 -12.039 -14.809 1.00 41.12 285 LYS A N 1
ATOM 2093 C CA . LYS A 1 285 ? 14.719 -11.639 -13.615 1.00 41.12 285 LYS A CA 1
ATOM 2094 C C . LYS A 1 285 ? 15.699 -10.914 -12.691 1.00 41.12 285 LYS A C 1
ATOM 2096 O O . LYS A 1 285 ? 16.621 -11.547 -12.181 1.00 41.12 285 LYS A O 1
ATOM 2101 N N . SER A 1 286 ? 15.508 -9.611 -12.482 1.00 38.25 286 SER A N 1
ATOM 2102 C CA . SER A 1 286 ? 16.271 -8.909 -11.451 1.00 38.25 286 SER A CA 1
ATOM 2103 C C . SER A 1 286 ? 15.993 -9.537 -10.079 1.00 38.25 286 SER A C 1
ATOM 2105 O O . SER A 1 286 ? 14.846 -9.936 -9.838 1.00 38.25 286 SER A O 1
ATOM 2107 N N . PRO A 1 287 ? 17.034 -9.685 -9.238 1.00 35.16 287 PRO A N 1
ATOM 2108 C CA . PRO A 1 287 ? 16.909 -10.239 -7.892 1.00 35.16 287 PRO A CA 1
ATOM 2109 C C . PRO A 1 287 ? 15.908 -9.462 -7.032 1.00 35.16 287 PRO A C 1
ATOM 2111 O O . PRO A 1 287 ? 15.782 -8.230 -7.228 1.00 35.16 287 PRO A O 1
#

Foldseek 3Di:
DDDDDDPPPPDPPPPPPPPPPCLPWFFFFQDKAADLLFLQLQAAQFFHWIKTFTAHPVQHDQSCQALVRFAAWAAQLKKKKKFKFDFKDFDPVDFWWLLFKFFALHPPGATDRCVNQAWIWHADPDNRMIMIWGNDRRTGPQQSDFHPQQQQVVFPRTRTGGGMMTGLHNHRRIGGHDFKIKMKMFIAHNVRDTPTIIMGMDTGDNFFAKDWAFHNDDDVSHGAGDDDDDPPDDPPPDPRHDAGFIWTAHGPRVDDSHCSSNRNHTDPPDGPDDVVNCVVVVRDDDD

Organism: NCBI:txid412755

Radius of gyration: 20.41 Å; chains: 1; bounding box: 45×66×69 Å

pLDDT: mean 75.57, std 21.98, range [24.12, 98.69]

Sequence (287 aa):
MTWNRVLAASGFVLGLTLSPHAANADGIVSSIVNSPLSASGLVRDARVGINIWLQSDADPGLEFMDPNVIGYGIASGGRIEIELSSGFERDPAVVLTQKTLMVVTGTPQQGMPGKAVGYAISEGDTPNTIVISPTKDEGLPAESLMSPAPGAKDDPVRQRGIKVFHIGLLESPFINRGESGTVSVRFYDAAGSVIHQGSAAANFLGAPAPQVQPNNFPDKQRSHNWQTAAPGQTLGKAPGTLPISFMLYDAPKDVAPAEMHTAKRGMLGVGVLSTQQLAAMEYEKSP